Protein AF-A0A1G1J3W0-F1 (afdb_monomer_lite)

pLDDT: mean 80.59, std 19.06, range [24.42, 97.62]

Radius of gyration: 23.42 Å; chains: 1; bounding box: 54×42×75 Å

Structure (mmCIF, N/CA/C/O backbone):
data_AF-A0A1G1J3W0-F1
#
_entry.id   AF-A0A1G1J3W0-F1
#
loop_
_atom_site.group_PDB
_atom_site.id
_atom_site.type_symbol
_atom_site.label_atom_id
_atom_site.label_alt_id
_atom_site.label_comp_id
_atom_site.label_asym_id
_atom_site.label_entity_id
_atom_site.label_seq_id
_atom_site.pdbx_PDB_ins_code
_atom_site.Cartn_x
_atom_site.Cartn_y
_atom_site.Cartn_z
_atom_site.occupancy
_atom_site.B_iso_or_equiv
_atom_site.auth_seq_id
_atom_site.auth_comp_id
_atom_site.auth_asym_id
_atom_site.auth_atom_id
_atom_site.pdbx_PDB_model_num
ATOM 1 N N . MET A 1 1 ? 5.700 19.420 13.534 1.00 33.16 1 MET A N 1
ATOM 2 C CA . MET A 1 1 ? 5.134 19.587 12.175 1.00 33.16 1 MET A CA 1
ATOM 3 C C . MET A 1 1 ? 5.510 18.434 11.195 1.00 33.16 1 MET A C 1
ATOM 5 O O . MET A 1 1 ? 5.833 18.746 10.055 1.00 33.16 1 MET A O 1
ATOM 9 N N . PRO A 1 2 ? 5.436 17.118 11.543 1.00 30.03 2 PRO A N 1
ATOM 10 C CA . PRO A 1 2 ? 5.789 16.031 10.601 1.00 30.03 2 PRO A CA 1
ATOM 11 C C . PRO A 1 2 ? 4.596 15.386 9.850 1.00 30.03 2 PRO A C 1
ATOM 13 O O . PRO A 1 2 ? 4.793 14.736 8.827 1.00 30.03 2 PRO A O 1
ATOM 16 N N . TYR A 1 3 ? 3.349 15.594 10.294 1.00 30.52 3 TYR A N 1
ATOM 17 C CA . TYR A 1 3 ? 2.178 14.824 9.827 1.00 30.52 3 TYR A CA 1
ATOM 18 C C . TYR A 1 3 ? 1.797 14.992 8.351 1.00 30.52 3 TYR A C 1
ATOM 20 O O . TYR A 1 3 ? 1.269 14.063 7.746 1.00 30.52 3 TYR A O 1
ATOM 28 N N . LYS A 1 4 ? 2.107 16.139 7.730 1.00 29.47 4 LYS A N 1
ATOM 29 C CA . LYS A 1 4 ? 1.793 16.370 6.307 1.00 29.47 4 LYS A CA 1
ATOM 30 C C . LYS A 1 4 ? 2.553 15.434 5.357 1.00 29.47 4 LYS A C 1
ATOM 32 O O . LYS A 1 4 ? 2.075 15.197 4.253 1.00 29.47 4 LYS A O 1
ATOM 37 N N . LYS A 1 5 ? 3.700 14.879 5.770 1.00 33.75 5 LYS A N 1
ATOM 38 C CA . LYS A 1 5 ? 4.477 13.958 4.923 1.00 33.75 5 LYS A CA 1
ATOM 39 C C . LYS A 1 5 ? 3.965 12.515 4.966 1.00 33.75 5 LYS A C 1
ATOM 41 O O . LYS A 1 5 ? 4.126 11.812 3.981 1.00 33.75 5 LYS A O 1
ATOM 46 N N . ILE A 1 6 ? 3.303 12.099 6.049 1.00 34.97 6 ILE A N 1
ATOM 47 C CA . ILE A 1 6 ? 2.821 10.714 6.217 1.00 34.97 6 ILE A CA 1
ATOM 48 C C . ILE A 1 6 ? 1.536 10.458 5.403 1.00 34.97 6 ILE A C 1
ATOM 50 O O . ILE A 1 6 ? 1.302 9.341 4.964 1.00 34.97 6 ILE A O 1
ATOM 54 N N . ILE A 1 7 ? 0.733 11.495 5.135 1.00 33.97 7 ILE A N 1
ATOM 55 C CA . ILE A 1 7 ? -0.577 11.366 4.461 1.00 33.97 7 ILE A CA 1
ATOM 56 C C . ILE A 1 7 ? -0.479 11.489 2.921 1.00 33.97 7 ILE A C 1
ATOM 58 O O . ILE A 1 7 ? -1.439 11.198 2.216 1.00 33.97 7 ILE A O 1
ATOM 62 N N . THR A 1 8 ? 0.683 11.863 2.368 1.00 34.81 8 THR A N 1
ATOM 63 C CA . THR A 1 8 ? 0.872 12.071 0.910 1.00 34.81 8 THR A CA 1
ATOM 64 C C . THR A 1 8 ? 1.581 10.894 0.230 1.00 34.81 8 THR A C 1
ATOM 66 O O . THR A 1 8 ? 2.401 11.079 -0.665 1.00 34.81 8 THR A O 1
ATOM 69 N N . LEU A 1 9 ? 1.302 9.670 0.664 1.00 39.06 9 LEU A N 1
ATOM 70 C CA . LEU A 1 9 ? 1.789 8.467 -0.001 1.00 39.06 9 LEU A CA 1
ATOM 71 C C . LEU A 1 9 ? 0.594 7.634 -0.419 1.00 39.06 9 LEU A C 1
ATOM 73 O O . LEU A 1 9 ? -0.316 7.485 0.390 1.00 39.06 9 LEU A O 1
ATOM 77 N N . LEU A 1 10 ? 0.629 7.173 -1.674 1.00 47.22 10 LEU A N 1
ATOM 78 C CA . LEU A 1 10 ? 0.023 5.970 -2.265 1.00 47.22 10 LEU A CA 1
ATOM 79 C C . LEU A 1 10 ? -0.192 6.237 -3.761 1.00 47.22 10 LEU A C 1
ATOM 81 O O . LEU A 1 10 ? -1.246 6.691 -4.207 1.00 47.22 10 LEU A O 1
ATOM 85 N N . LEU A 1 11 ? 0.874 6.040 -4.531 1.00 43.81 11 LEU A N 1
ATOM 86 C CA . LEU A 1 11 ? 0.939 6.443 -5.936 1.00 43.81 11 LEU A CA 1
ATOM 87 C C . LEU A 1 11 ? 0.325 5.428 -6.882 1.00 43.81 11 LEU A C 1
ATOM 89 O O . LEU A 1 11 ? -0.309 5.843 -7.847 1.00 43.81 11 LEU A O 1
ATOM 93 N N . VAL A 1 12 ? 0.408 4.136 -6.557 1.00 43.75 12 VAL A N 1
ATOM 94 C CA . VAL A 1 12 ? -0.382 3.114 -7.263 1.00 43.75 12 VAL A CA 1
ATOM 95 C C . VAL A 1 12 ? -1.867 3.381 -7.061 1.00 43.75 12 VAL A C 1
ATOM 97 O O . VAL A 1 12 ? -2.664 3.218 -7.972 1.00 43.75 12 VAL A O 1
ATOM 100 N N . LEU A 1 13 ? -2.259 3.883 -5.893 1.00 41.78 13 LEU A N 1
ATOM 101 C CA . LEU A 1 13 ? -3.668 4.114 -5.610 1.00 41.78 13 LEU A CA 1
ATOM 102 C C . LEU A 1 13 ? -4.202 5.415 -6.200 1.00 41.78 13 LEU A C 1
ATOM 104 O O . LEU A 1 13 ? -5.379 5.454 -6.521 1.00 41.78 13 LEU A O 1
ATOM 108 N N . LEU A 1 14 ? -3.361 6.430 -6.415 1.00 40.53 14 LEU A N 1
ATOM 109 C CA . LEU A 1 14 ? -3.716 7.580 -7.254 1.00 40.53 14 LEU A CA 1
ATOM 110 C C . LEU A 1 14 ? -3.861 7.190 -8.734 1.00 40.53 14 LEU A C 1
ATOM 112 O O . LEU A 1 14 ? -4.736 7.724 -9.412 1.00 40.53 14 LEU A O 1
ATOM 116 N N . LEU A 1 15 ? -3.046 6.243 -9.215 1.00 40.53 15 LEU A N 1
ATOM 117 C CA . LEU A 1 15 ? -3.168 5.679 -10.563 1.00 40.53 15 LEU A CA 1
ATOM 118 C C . LEU A 1 15 ? -4.472 4.861 -10.706 1.00 40.53 15 LEU A C 1
ATOM 120 O O . LEU A 1 15 ? -5.218 5.067 -11.660 1.00 40.53 15 LEU A O 1
ATOM 124 N N . LEU A 1 16 ? -4.831 4.055 -9.698 1.00 38.03 16 LEU A N 1
ATOM 125 C CA . LEU A 1 16 ? -6.066 3.255 -9.680 1.00 38.03 16 LEU A CA 1
ATOM 126 C C . LEU A 1 16 ? -7.354 4.058 -9.387 1.00 38.03 16 LEU A C 1
ATOM 128 O O . LEU A 1 16 ? -8.436 3.595 -9.727 1.00 38.03 16 LEU A O 1
ATOM 132 N N . THR A 1 17 ? -7.290 5.253 -8.784 1.00 39.00 17 THR A N 1
ATOM 133 C CA . THR A 1 17 ? -8.490 6.082 -8.506 1.00 39.00 17 THR A CA 1
ATOM 134 C C . THR A 1 17 ? -8.941 6.974 -9.668 1.00 39.00 17 THR A C 1
ATOM 136 O O . THR A 1 17 ? -9.933 7.685 -9.528 1.00 39.00 17 THR A O 1
ATOM 139 N N . HIS A 1 18 ? -8.228 6.980 -10.800 1.00 36.50 18 HIS A N 1
ATOM 140 C CA . HIS A 1 18 ? -8.589 7.774 -11.988 1.00 36.50 18 HIS A CA 1
ATOM 141 C C . HIS A 1 18 ? -9.066 6.939 -13.186 1.00 36.50 18 HIS A C 1
ATOM 143 O O . HIS A 1 18 ? -9.256 7.472 -14.286 1.00 36.50 18 HIS A O 1
ATOM 149 N N . VAL A 1 19 ? -9.329 5.647 -12.980 1.00 35.81 19 VAL A N 1
ATOM 150 C CA . VAL A 1 19 ? -10.099 4.848 -13.936 1.00 35.81 19 VAL A CA 1
ATOM 151 C C . VAL A 1 19 ? -11.585 5.110 -13.672 1.00 35.81 19 VAL A C 1
ATOM 153 O O . VAL A 1 19 ? -12.221 4.408 -12.894 1.00 35.81 19 VAL A O 1
ATOM 156 N N . ASP A 1 20 ? -12.127 6.172 -14.278 1.00 31.28 20 ASP A N 1
ATOM 157 C CA . ASP A 1 20 ? -13.579 6.300 -14.470 1.00 31.28 20 ASP A CA 1
ATOM 158 C C . ASP A 1 20 ? -14.109 5.009 -15.110 1.00 31.28 20 ASP A C 1
ATOM 160 O O . ASP A 1 20 ? -13.537 4.520 -16.090 1.00 31.28 20 ASP A O 1
ATOM 164 N N . SER A 1 21 ? -15.204 4.489 -14.558 1.00 33.19 21 SER A N 1
ATOM 165 C CA . SER A 1 21 ? -15.888 3.225 -14.865 1.00 33.19 21 SER A CA 1
ATOM 166 C C . SER A 1 21 ? -16.557 3.168 -16.253 1.00 33.19 21 SER A C 1
ATOM 168 O O . SER A 1 21 ? -17.650 2.635 -16.408 1.00 33.19 21 SER A O 1
ATOM 170 N N . GLY A 1 22 ? -15.909 3.707 -17.288 1.00 29.94 22 GLY A N 1
ATOM 171 C CA . GLY A 1 22 ? -16.468 3.778 -18.642 1.00 29.94 22 GLY A CA 1
ATOM 172 C C . GLY A 1 22 ? -15.450 3.770 -19.782 1.00 29.94 22 GLY A C 1
ATOM 173 O O . GLY A 1 22 ? -15.770 4.240 -20.869 1.00 29.94 22 GLY A O 1
ATOM 174 N N . ALA A 1 23 ? -14.222 3.290 -19.567 1.00 31.00 23 ALA A N 1
ATOM 175 C CA . ALA A 1 23 ? -13.268 3.132 -20.664 1.00 31.00 23 ALA A CA 1
ATOM 176 C C . ALA A 1 23 ? -13.487 1.782 -21.365 1.00 31.00 23 ALA A C 1
ATOM 178 O O . ALA A 1 23 ? -13.081 0.738 -20.858 1.00 31.00 23 ALA A O 1
ATOM 179 N N . GLU A 1 24 ? -14.124 1.815 -22.536 1.00 26.73 24 GLU A N 1
ATOM 180 C CA . GLU A 1 24 ? -14.106 0.694 -23.474 1.00 26.73 24 GLU A CA 1
ATOM 181 C C . GLU A 1 24 ? -12.650 0.321 -23.792 1.00 26.73 24 GLU A C 1
ATOM 183 O O . GLU A 1 24 ? -11.824 1.173 -24.134 1.00 26.73 24 GLU A O 1
ATOM 188 N N . ILE A 1 25 ? -12.328 -0.967 -23.662 1.00 34.69 25 ILE A N 1
ATOM 189 C CA . ILE A 1 25 ? -11.078 -1.536 -24.168 1.00 34.69 25 ILE A CA 1
ATOM 190 C C . ILE A 1 25 ? -11.066 -1.264 -25.678 1.00 34.69 25 ILE A C 1
ATOM 192 O O . ILE A 1 25 ? -12.001 -1.708 -26.347 1.00 34.69 25 ILE A O 1
ATOM 196 N N . PRO A 1 26 ? -10.056 -0.578 -26.250 1.00 32.25 26 PRO A N 1
ATOM 197 C CA . PRO A 1 26 ? -10.019 -0.347 -27.685 1.00 32.25 26 PRO A CA 1
ATOM 198 C C . PRO A 1 26 ? -9.922 -1.697 -28.398 1.00 32.25 26 PRO A C 1
ATOM 200 O O . PRO A 1 26 ? -8.866 -2.337 -28.414 1.00 32.25 26 PRO A O 1
ATOM 203 N N . SER A 1 27 ? -11.037 -2.154 -28.967 1.00 30.12 27 SER A N 1
ATOM 204 C CA . SER A 1 27 ? -11.055 -3.293 -29.872 1.00 30.12 27 SER A CA 1
ATOM 205 C C . SER A 1 27 ? -10.286 -2.881 -31.118 1.00 30.12 27 SER A C 1
ATOM 207 O O . SER A 1 27 ? -10.719 -2.017 -31.881 1.00 30.12 27 SER A O 1
ATOM 209 N N . GLY A 1 28 ? -9.093 -3.443 -31.282 1.00 35.44 28 GLY A N 1
ATOM 210 C CA . GLY A 1 28 ? -8.243 -3.145 -32.419 1.00 35.44 28 GLY A CA 1
ATOM 211 C C . GLY A 1 28 ? -8.912 -3.555 -33.723 1.00 35.44 28 GLY A C 1
ATOM 212 O O . GLY A 1 28 ? -9.153 -4.736 -33.921 1.00 35.44 28 GLY A O 1
ATOM 213 N N . THR A 1 29 ? -9.166 -2.575 -34.586 1.00 33.16 29 THR A N 1
ATOM 214 C CA . THR A 1 29 ? -8.760 -2.524 -36.000 1.00 33.16 29 THR A CA 1
ATOM 215 C C . THR A 1 29 ? -9.286 -1.214 -36.579 1.00 33.16 29 THR A C 1
ATOM 217 O O . THR A 1 29 ? -10.338 -1.207 -37.199 1.00 33.16 29 THR A O 1
ATOM 220 N N . ASP A 1 30 ? -8.576 -0.106 -36.380 1.00 30.33 30 ASP A N 1
ATOM 221 C CA . ASP A 1 30 ? -8.711 1.029 -37.294 1.00 30.33 30 ASP A CA 1
ATOM 222 C C . ASP A 1 30 ? -7.397 1.805 -37.380 1.00 30.33 30 ASP A C 1
ATOM 224 O O . ASP A 1 30 ? -6.890 2.397 -36.426 1.00 30.33 30 ASP A O 1
ATOM 228 N N . SER A 1 31 ? -6.796 1.727 -38.561 1.00 33.22 31 SER A N 1
ATOM 229 C CA . SER A 1 31 ? -5.619 2.478 -38.964 1.00 33.22 31 SER A CA 1
ATOM 230 C C . SER A 1 31 ? -6.046 3.893 -39.352 1.00 33.22 31 SER A C 1
ATOM 232 O O . SER A 1 31 ? -6.363 4.146 -40.513 1.00 33.22 31 SER A O 1
ATOM 234 N N . GLY A 1 32 ? -6.061 4.826 -38.400 1.00 26.44 32 GLY A N 1
ATOM 235 C CA . GLY A 1 32 ? -6.332 6.227 -38.723 1.00 26.44 32 GLY A CA 1
ATOM 236 C C . GLY A 1 32 ? -6.442 7.144 -37.511 1.00 26.44 32 GLY A C 1
ATOM 237 O O . GLY A 1 32 ? -7.499 7.236 -36.906 1.00 26.44 32 GLY A O 1
ATOM 238 N N . GLY A 1 33 ? -5.363 7.878 -37.214 1.00 24.42 33 GLY A N 1
ATOM 239 C CA . GLY A 1 33 ? -5.376 9.028 -36.301 1.00 24.42 33 GLY A CA 1
ATOM 240 C C . GLY A 1 33 ? -5.143 8.680 -34.830 1.00 24.42 33 GLY A C 1
ATOM 241 O O . GLY A 1 33 ? -6.085 8.551 -34.059 1.00 24.42 33 GLY A O 1
ATOM 242 N N . TYR A 1 34 ? -3.873 8.584 -34.423 1.00 27.33 34 TYR A N 1
ATOM 243 C CA . TYR A 1 34 ? -3.491 8.461 -33.014 1.00 27.33 34 TYR A CA 1
ATOM 244 C C . TYR A 1 34 ? -3.903 9.721 -32.238 1.00 27.33 34 TYR A C 1
ATOM 246 O O . TYR A 1 34 ? -3.246 10.760 -32.305 1.00 27.33 34 TYR A O 1
ATOM 254 N N . SER A 1 35 ? -5.019 9.610 -31.519 1.00 32.25 35 SER A N 1
ATOM 255 C CA . SER A 1 35 ? -5.429 10.525 -30.456 1.00 32.25 35 SER A CA 1
ATOM 256 C C . SER A 1 35 ? -4.317 10.629 -29.410 1.00 32.25 35 SER A C 1
ATOM 258 O O . SER A 1 35 ? -3.714 9.626 -29.034 1.00 32.25 35 SER A O 1
ATOM 260 N N . ALA A 1 36 ? -4.038 11.852 -28.961 1.00 32.41 36 ALA A N 1
ATOM 261 C CA . ALA A 1 36 ? -2.978 12.168 -28.015 1.00 32.41 36 ALA A CA 1
ATOM 262 C C . ALA A 1 36 ? -3.092 11.339 -26.723 1.00 32.41 36 ALA A C 1
ATOM 264 O O . ALA A 1 36 ? -4.121 11.360 -26.052 1.00 32.41 36 ALA A O 1
ATOM 265 N N . PHE A 1 37 ? -2.006 10.650 -26.382 1.00 39.84 37 PHE A N 1
ATOM 266 C CA . PHE A 1 37 ? -1.876 9.856 -25.168 1.00 39.84 37 PHE A CA 1
ATOM 267 C C . PHE A 1 37 ? -1.940 10.748 -23.901 1.00 39.84 37 PHE A C 1
ATOM 269 O O . PHE A 1 37 ? -1.095 11.625 -23.687 1.00 39.84 37 PHE A O 1
ATOM 276 N N . SER A 1 38 ? -2.894 10.508 -23.004 1.00 51.94 38 SER A N 1
ATOM 277 C CA . SER A 1 38 ? -2.925 11.028 -21.632 1.00 51.94 38 SER A CA 1
ATOM 278 C C . SER A 1 38 ? -2.037 10.176 -20.703 1.00 51.94 38 SER A C 1
ATOM 280 O O . SER A 1 38 ? -2.459 9.200 -20.082 1.00 51.94 38 SER A O 1
ATOM 282 N N . ALA A 1 39 ? -0.764 10.570 -20.580 1.00 58.44 39 ALA A N 1
ATOM 283 C CA . ALA A 1 39 ? 0.320 9.722 -20.061 1.00 58.44 39 ALA A CA 1
ATOM 284 C C . ALA A 1 39 ? 0.063 8.997 -18.725 1.00 58.44 39 ALA A C 1
ATOM 286 O O . ALA A 1 39 ? 0.527 7.875 -18.543 1.00 58.44 39 ALA A O 1
ATOM 287 N N . GLY A 1 40 ? -0.648 9.621 -17.780 1.00 61.59 40 GLY A N 1
ATOM 288 C CA . GLY A 1 40 ? -0.905 9.033 -16.461 1.00 61.59 40 GLY A CA 1
ATOM 289 C C . GLY A 1 40 ? -1.993 7.953 -16.463 1.00 61.59 40 GLY A C 1
ATOM 290 O O . GLY A 1 40 ? -1.792 6.875 -15.905 1.00 61.59 40 GLY A O 1
ATOM 291 N N . LYS A 1 41 ? -3.140 8.225 -17.103 1.00 69.38 41 LYS A N 1
ATOM 292 C CA . LYS A 1 41 ? -4.298 7.312 -17.122 1.00 69.38 41 LYS A CA 1
ATOM 293 C C . LYS A 1 41 ? -4.017 6.084 -17.984 1.00 69.38 41 LYS A C 1
ATOM 295 O O . LYS A 1 41 ? -4.378 4.966 -17.620 1.00 69.38 41 LYS A O 1
ATOM 300 N N . GLU A 1 42 ? -3.317 6.281 -19.093 1.00 74.75 42 GLU A N 1
ATOM 301 C CA . GLU A 1 42 ? -2.959 5.199 -20.009 1.00 74.75 42 GLU A CA 1
ATOM 302 C C . GLU A 1 42 ? -1.840 4.321 -19.466 1.00 74.75 42 GLU A C 1
ATOM 304 O O . GLU A 1 42 ? -1.952 3.104 -19.565 1.00 74.75 42 GLU A O 1
AT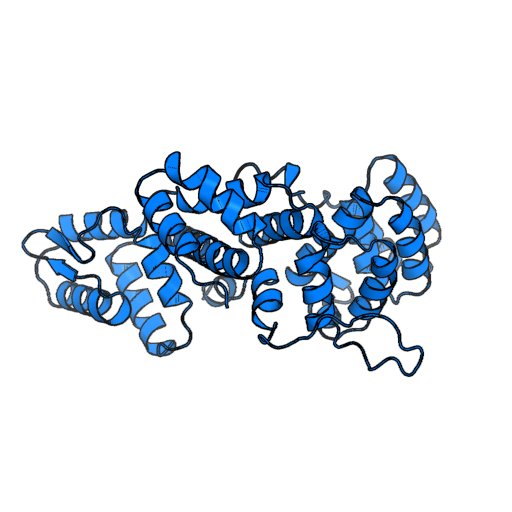OM 309 N N . PHE A 1 43 ? -0.812 4.892 -18.820 1.00 81.31 43 PHE A N 1
ATOM 310 C CA . PHE A 1 43 ? 0.189 4.083 -18.120 1.00 81.31 43 PHE A CA 1
ATOM 311 C C . PHE A 1 43 ? -0.458 3.226 -17.029 1.00 81.31 43 PHE A C 1
ATOM 313 O O . PHE A 1 43 ? -0.166 2.034 -16.937 1.00 81.31 43 PHE A O 1
ATOM 320 N N . SER A 1 44 ? -1.367 3.811 -16.236 1.00 79.50 44 SER A N 1
ATOM 321 C CA . SER A 1 44 ? -2.113 3.043 -15.238 1.00 79.50 44 SER A CA 1
ATOM 322 C C . SER A 1 44 ? -2.878 1.903 -15.896 1.00 79.50 44 SER A C 1
ATOM 324 O O . SER A 1 44 ? -2.699 0.758 -15.507 1.00 79.50 44 SER A O 1
ATOM 326 N N . SER A 1 45 ? -3.674 2.197 -16.925 1.00 83.50 45 SER A N 1
ATOM 327 C CA . SER A 1 45 ? -4.482 1.189 -17.619 1.00 83.50 45 SER A CA 1
ATOM 328 C C . SER A 1 45 ? -3.614 0.075 -18.215 1.00 83.50 45 SER A C 1
ATOM 330 O O . SER A 1 45 ? -3.960 -1.096 -18.105 1.00 83.50 45 SER A O 1
ATOM 332 N N . PHE A 1 46 ? -2.457 0.430 -18.782 1.00 87.81 46 PHE A N 1
ATOM 333 C CA . PHE A 1 46 ? -1.488 -0.511 -19.341 1.00 87.81 46 PHE A CA 1
ATOM 334 C C . PHE A 1 46 ? -0.925 -1.473 -18.287 1.00 87.81 46 PHE A C 1
ATOM 336 O O . PHE A 1 46 ? -0.886 -2.678 -18.523 1.00 87.81 46 PHE A O 1
ATOM 343 N N . ILE A 1 47 ? -0.503 -0.961 -17.125 1.00 87.56 47 ILE A N 1
ATOM 344 C CA . ILE A 1 47 ? 0.068 -1.793 -16.057 1.00 87.56 47 ILE A CA 1
ATOM 345 C C . ILE A 1 47 ? -1.011 -2.599 -15.331 1.00 87.56 47 ILE A C 1
ATOM 347 O O . ILE A 1 47 ? -0.784 -3.767 -15.028 1.00 87.56 47 ILE A O 1
ATOM 351 N N . THR A 1 48 ? -2.188 -2.017 -15.087 1.00 85.94 48 THR A N 1
ATOM 352 C CA . THR A 1 48 ? -3.275 -2.627 -14.305 1.00 85.94 48 THR A CA 1
ATOM 353 C C . THR A 1 48 ? -3.709 -3.996 -14.845 1.00 85.94 48 THR A C 1
ATOM 355 O O . THR A 1 48 ? -4.050 -4.885 -14.071 1.00 85.94 48 THR A O 1
ATOM 358 N N . VAL A 1 49 ? -3.663 -4.216 -16.160 1.00 88.31 49 VAL A N 1
ATOM 359 C CA . VAL A 1 49 ? -4.057 -5.499 -16.778 1.00 88.31 49 VAL A CA 1
ATOM 360 C C . VAL A 1 49 ? -2.887 -6.262 -17.396 1.00 88.31 49 VAL A C 1
ATOM 362 O O . VAL A 1 49 ? -3.102 -7.230 -18.128 1.00 88.31 49 VAL A O 1
ATOM 365 N N . PHE A 1 50 ? -1.644 -5.857 -17.114 1.00 92.50 50 PHE A N 1
ATOM 366 C CA . PHE A 1 50 ? -0.473 -6.409 -17.793 1.00 92.50 50 PHE A CA 1
ATOM 367 C C . PHE A 1 50 ? -0.343 -7.924 -17.586 1.00 92.50 50 PHE A C 1
ATOM 369 O O . PHE A 1 50 ? -0.071 -8.641 -18.543 1.00 92.50 50 PHE A O 1
ATOM 376 N N . TYR A 1 51 ? -0.614 -8.435 -16.382 1.00 95.00 51 TYR A N 1
ATOM 377 C CA . TYR A 1 51 ? -0.582 -9.875 -16.105 1.00 95.00 51 TYR A CA 1
ATOM 378 C C . TYR A 1 51 ? -1.624 -10.699 -16.882 1.00 95.00 51 TYR A C 1
ATOM 380 O O . TYR A 1 51 ? -1.437 -11.901 -17.055 1.00 95.00 51 TYR A O 1
ATOM 388 N N . ILE A 1 52 ? -2.725 -10.081 -17.326 1.00 93.75 52 ILE A N 1
ATOM 389 C CA . ILE A 1 52 ? -3.795 -10.758 -18.077 1.00 93.75 52 ILE A CA 1
ATOM 390 C C . ILE A 1 52 ? -3.389 -10.899 -19.543 1.00 93.75 52 ILE A C 1
ATOM 392 O O . ILE A 1 52 ? -3.544 -11.960 -20.142 1.00 93.75 52 ILE A O 1
ATOM 396 N N . SER A 1 53 ? -2.863 -9.822 -20.125 1.00 94.56 53 SER A N 1
ATOM 397 C CA . SER A 1 53 ? -2.439 -9.781 -21.523 1.00 94.56 53 SER A CA 1
ATOM 398 C C . SER A 1 53 ? -1.106 -9.038 -21.640 1.00 94.56 53 SER A C 1
ATOM 400 O O . SER A 1 53 ? -1.102 -7.858 -22.008 1.00 94.56 53 SER A O 1
ATOM 402 N N . PRO A 1 54 ? 0.030 -9.703 -21.360 1.00 95.62 54 PRO A N 1
ATOM 403 C CA . PRO A 1 54 ? 1.336 -9.062 -21.408 1.00 95.62 54 PRO A CA 1
ATOM 404 C C . PRO A 1 54 ? 1.654 -8.506 -22.797 1.00 95.62 54 PRO A C 1
ATOM 406 O O . PRO A 1 54 ? 1.569 -9.210 -23.805 1.00 95.62 54 PRO A O 1
ATOM 409 N N . ARG A 1 55 ? 2.057 -7.234 -22.851 1.00 95.69 55 ARG A N 1
ATOM 410 C CA . ARG A 1 55 ? 2.436 -6.526 -24.087 1.00 95.69 55 ARG A CA 1
ATOM 411 C C . ARG A 1 55 ? 3.824 -5.900 -23.955 1.00 95.69 55 ARG A C 1
ATOM 413 O O . ARG A 1 55 ? 3.945 -4.672 -23.941 1.00 95.69 55 ARG A O 1
ATOM 420 N N . PRO A 1 56 ? 4.889 -6.716 -23.821 1.00 96.00 56 PRO A N 1
ATOM 421 C CA . PRO A 1 56 ? 6.250 -6.200 -23.691 1.00 96.00 56 PRO A CA 1
ATOM 422 C C . PRO A 1 56 ? 6.651 -5.332 -24.893 1.00 96.00 56 PRO A C 1
ATOM 424 O O . PRO A 1 56 ? 7.339 -4.335 -24.720 1.00 96.00 56 PRO A O 1
ATOM 427 N N . ASP A 1 57 ? 6.137 -5.622 -26.092 1.00 96.12 57 ASP A N 1
ATOM 428 C CA . ASP A 1 57 ? 6.348 -4.828 -27.311 1.00 96.12 57 ASP A CA 1
ATOM 429 C C . ASP A 1 57 ? 5.926 -3.354 -27.177 1.00 96.12 57 ASP A C 1
ATOM 431 O O . ASP A 1 57 ? 6.459 -2.492 -27.874 1.00 96.12 57 ASP A O 1
ATOM 435 N N . LYS A 1 58 ? 4.989 -3.052 -26.270 1.00 95.56 58 LYS A N 1
ATOM 436 C CA . LYS A 1 58 ? 4.475 -1.699 -26.025 1.00 95.56 58 LYS A CA 1
ATOM 437 C C . LYS A 1 58 ? 5.196 -0.944 -24.916 1.00 95.56 58 LYS A C 1
ATOM 439 O O . LYS A 1 58 ? 5.063 0.275 -24.832 1.00 95.56 58 LYS A O 1
ATOM 444 N N . VAL A 1 59 ? 5.995 -1.623 -24.096 1.00 95.81 59 VAL A N 1
ATOM 445 C CA . VAL A 1 59 ? 6.693 -0.998 -22.962 1.00 95.81 59 VAL A CA 1
ATOM 446 C C . VAL A 1 59 ? 7.604 0.165 -23.391 1.00 95.81 59 VAL A C 1
ATOM 448 O O . VAL A 1 59 ? 7.555 1.200 -22.725 1.00 95.81 59 VAL A O 1
ATOM 451 N N . PRO A 1 60 ? 8.391 0.083 -24.487 1.00 95.56 60 PRO A N 1
ATOM 452 C CA . PRO A 1 60 ? 9.244 1.198 -24.903 1.00 95.56 60 PRO A CA 1
ATOM 453 C C . PRO A 1 60 ? 8.456 2.450 -25.303 1.00 95.56 60 PRO A C 1
ATOM 455 O O . PRO A 1 60 ? 8.848 3.559 -24.949 1.00 95.56 60 PRO A O 1
ATOM 458 N N . GLU A 1 61 ? 7.333 2.271 -26.005 1.00 94.56 61 GLU A N 1
ATOM 459 C CA . GLU A 1 61 ? 6.424 3.353 -26.411 1.00 94.56 61 GLU A CA 1
ATOM 460 C C . GLU A 1 61 ? 5.832 4.045 -25.174 1.00 94.56 61 GLU A C 1
ATOM 462 O O . GLU A 1 61 ? 5.905 5.266 -25.032 1.00 94.56 61 GLU A O 1
ATOM 467 N N . VAL A 1 62 ? 5.340 3.247 -24.221 1.00 92.81 62 VAL A N 1
ATOM 468 C CA . VAL A 1 62 ? 4.789 3.730 -22.949 1.00 92.81 62 VAL A CA 1
ATOM 469 C C . VAL A 1 62 ? 5.842 4.480 -22.127 1.00 92.81 62 VAL A C 1
ATOM 471 O O . VAL A 1 62 ? 5.566 5.559 -21.601 1.00 92.81 62 VAL A O 1
ATOM 474 N N . LEU A 1 63 ? 7.061 3.944 -22.032 1.00 94.06 63 LEU A N 1
ATOM 475 C CA . LEU A 1 63 ? 8.169 4.577 -21.316 1.00 94.06 63 LEU A CA 1
ATOM 476 C C . LEU A 1 63 ? 8.577 5.904 -21.962 1.00 94.06 63 LEU A C 1
ATOM 478 O O . LEU A 1 63 ? 8.779 6.895 -21.259 1.00 94.06 63 LEU A O 1
ATOM 482 N N . GLN A 1 64 ? 8.674 5.941 -23.292 1.00 93.69 64 GLN A N 1
ATOM 483 C CA . GLN A 1 64 ? 8.981 7.160 -24.035 1.00 93.69 64 GLN A CA 1
ATOM 484 C C . GLN A 1 64 ? 7.947 8.249 -23.756 1.00 93.69 64 GLN A C 1
ATOM 486 O O . GLN A 1 64 ? 8.316 9.373 -23.416 1.00 93.69 64 GLN A O 1
ATOM 491 N N . HIS A 1 65 ? 6.663 7.904 -23.851 1.00 90.88 65 HIS A N 1
ATOM 492 C CA . HIS A 1 65 ? 5.582 8.847 -23.600 1.00 90.88 65 HIS A CA 1
ATOM 493 C C . HIS A 1 65 ? 5.593 9.354 -22.156 1.00 90.88 65 HIS A C 1
ATOM 495 O O . HIS A 1 65 ? 5.568 10.565 -21.916 1.00 90.88 65 HIS A O 1
ATOM 501 N N . LEU A 1 66 ? 5.743 8.442 -21.189 1.00 89.62 66 LEU A N 1
ATOM 502 C CA . LEU A 1 66 ? 5.853 8.781 -19.774 1.00 89.62 66 LEU A CA 1
ATOM 503 C C . LEU A 1 66 ? 6.969 9.801 -19.532 1.00 89.62 66 LEU A C 1
ATOM 505 O O . LEU A 1 66 ? 6.704 10.810 -18.884 1.00 89.62 66 LEU A O 1
ATOM 509 N N . MET A 1 67 ? 8.170 9.599 -20.085 1.00 91.75 67 MET A N 1
ATOM 510 C CA . MET A 1 67 ? 9.314 10.505 -19.892 1.00 91.75 67 MET A CA 1
ATOM 511 C C . MET A 1 67 ? 9.074 11.938 -20.394 1.00 91.75 67 MET A C 1
ATOM 513 O O . MET A 1 67 ? 9.743 12.865 -19.942 1.00 91.75 67 MET A O 1
ATOM 517 N N . THR A 1 68 ? 8.110 12.147 -21.292 1.00 89.25 68 THR A N 1
ATOM 518 C CA . THR A 1 68 ? 7.738 13.489 -21.779 1.00 89.25 68 THR A CA 1
ATOM 519 C C . THR A 1 68 ? 6.607 14.143 -20.978 1.00 89.25 68 THR A C 1
ATOM 521 O O . THR A 1 68 ? 6.361 15.345 -21.108 1.00 89.25 68 THR A O 1
ATOM 524 N N . SER A 1 69 ? 5.936 13.375 -20.118 1.00 87.38 69 SER A N 1
ATOM 525 C CA . SER A 1 69 ? 4.752 13.811 -19.378 1.00 87.38 69 SER A CA 1
ATOM 526 C C . SER A 1 69 ? 5.068 14.706 -18.179 1.00 87.38 69 SER A C 1
ATOM 528 O O . SER A 1 69 ? 6.122 14.600 -17.550 1.00 87.38 69 SER A O 1
ATOM 530 N N . ASP A 1 70 ? 4.100 15.530 -17.775 1.00 86.62 70 ASP A N 1
ATOM 531 C CA . ASP A 1 70 ? 4.220 16.336 -16.554 1.00 86.62 70 ASP A CA 1
ATOM 532 C C . ASP A 1 70 ? 4.279 15.469 -15.289 1.00 86.62 70 ASP A C 1
ATOM 534 O O . ASP A 1 70 ? 5.005 15.784 -14.349 1.00 86.62 70 ASP A O 1
ATOM 538 N N . THR A 1 71 ? 3.623 14.303 -15.299 1.00 81.31 71 THR A N 1
ATOM 539 C CA . THR A 1 71 ? 3.722 13.326 -14.202 1.00 81.31 71 THR A CA 1
ATOM 540 C C . THR A 1 71 ? 5.163 12.869 -13.986 1.00 81.31 71 THR A C 1
ATOM 542 O O . THR A 1 71 ? 5.611 12.748 -12.845 1.00 81.31 71 THR A O 1
ATOM 545 N N . PHE A 1 72 ? 5.912 12.645 -15.066 1.00 86.38 72 PHE A N 1
ATOM 546 C CA . PHE A 1 72 ? 7.326 12.304 -14.977 1.00 86.38 72 PHE A CA 1
ATOM 547 C C . PHE A 1 72 ? 8.184 13.491 -14.544 1.00 86.38 72 PHE A C 1
ATOM 549 O O . PHE A 1 72 ? 9.115 13.317 -13.755 1.00 86.38 72 PHE A O 1
ATOM 556 N N . LYS A 1 73 ? 7.849 14.706 -14.988 1.00 88.12 73 LYS A N 1
ATOM 557 C CA . LYS A 1 73 ? 8.550 15.917 -14.546 1.00 88.12 73 LYS A CA 1
ATOM 558 C C . LYS A 1 73 ? 8.419 16.149 -13.041 1.00 88.12 73 LYS A C 1
ATOM 560 O O . LYS A 1 73 ? 9.395 16.558 -12.421 1.00 88.12 73 LYS A O 1
ATOM 565 N N . ASP A 1 74 ? 7.268 15.821 -12.465 1.00 83.56 74 ASP A N 1
ATOM 566 C CA . ASP A 1 74 ? 7.048 15.836 -11.015 1.00 83.56 74 ASP A CA 1
ATOM 567 C C . ASP A 1 74 ? 7.736 14.666 -10.303 1.00 83.56 74 ASP A C 1
ATOM 569 O O . ASP A 1 74 ? 8.039 14.737 -9.110 1.00 83.56 74 ASP A O 1
ATOM 573 N N . ALA A 1 75 ? 7.948 13.554 -11.011 1.00 83.75 75 ALA A N 1
ATOM 574 C CA . ALA A 1 75 ? 8.577 12.366 -10.460 1.00 83.75 75 ALA A CA 1
ATOM 575 C C . ALA A 1 75 ? 10.105 12.518 -10.358 1.00 83.75 75 ALA A C 1
ATOM 577 O O . ALA A 1 75 ? 10.693 12.041 -9.383 1.00 83.75 75 ALA A O 1
ATOM 578 N N . VAL A 1 76 ? 10.729 13.192 -11.327 1.00 86.56 76 VAL A N 1
ATOM 579 C CA . VAL A 1 76 ? 12.175 13.437 -11.411 1.00 86.56 76 VAL A CA 1
ATOM 580 C C . VAL A 1 76 ? 12.425 14.942 -11.383 1.00 86.56 76 VAL A C 1
ATOM 582 O O . VAL A 1 76 ? 12.345 15.624 -12.408 1.00 86.56 76 VAL A O 1
ATOM 585 N N . VAL A 1 77 ? 12.713 15.457 -10.189 1.00 87.19 77 VAL A N 1
ATOM 586 C CA . VAL A 1 77 ? 12.811 16.897 -9.928 1.00 87.19 77 VAL A CA 1
ATOM 587 C C . VAL A 1 77 ? 14.257 17.363 -9.962 1.00 87.19 77 VAL A C 1
ATOM 589 O O . VAL A 1 77 ? 15.152 16.661 -9.500 1.00 87.19 77 VAL A O 1
ATOM 592 N N . GLU A 1 78 ? 14.487 18.559 -10.487 1.00 87.12 78 GLU A N 1
ATOM 593 C CA . GLU A 1 78 ? 15.795 19.204 -10.423 1.00 87.12 78 GLU A CA 1
ATOM 594 C C . GLU A 1 78 ? 15.952 19.916 -9.077 1.00 87.12 78 GLU A C 1
ATOM 596 O O . GLU A 1 78 ? 15.082 20.687 -8.662 1.00 87.12 78 GLU A O 1
ATOM 601 N N . LYS A 1 79 ? 17.049 19.642 -8.376 1.00 84.44 79 LYS A N 1
ATOM 602 C CA . LYS A 1 79 ? 17.395 20.274 -7.109 1.00 84.44 79 LYS A CA 1
ATOM 603 C C . LYS A 1 79 ? 18.898 20.507 -7.059 1.00 84.44 79 LYS A C 1
ATOM 605 O O . LYS A 1 79 ? 19.666 19.563 -7.196 1.00 84.44 79 LYS A O 1
ATOM 610 N N . ASP A 1 80 ? 19.300 21.757 -6.845 1.00 84.38 80 ASP A N 1
ATOM 611 C CA . ASP A 1 80 ? 20.711 22.153 -6.742 1.00 84.38 80 ASP A CA 1
ATOM 612 C C . ASP A 1 80 ? 21.551 21.718 -7.969 1.00 84.38 80 ASP A C 1
ATOM 614 O O . ASP A 1 80 ? 22.718 21.357 -7.842 1.00 84.38 80 ASP A O 1
ATOM 618 N N . GLY A 1 81 ? 20.939 21.729 -9.164 1.00 76.44 81 GLY A N 1
ATOM 619 C CA . GLY A 1 81 ? 21.558 21.290 -10.423 1.00 76.44 81 GLY A CA 1
ATOM 620 C C . GLY A 1 81 ? 21.616 19.769 -10.619 1.00 76.44 81 GLY A C 1
ATOM 621 O O . GLY A 1 81 ? 22.223 19.299 -11.577 1.00 76.44 81 GLY A O 1
ATOM 622 N N . GLU A 1 82 ? 20.996 18.981 -9.735 1.00 76.62 82 GLU A N 1
ATOM 623 C CA . GLU A 1 82 ? 20.947 17.520 -9.824 1.00 76.62 82 GLU A CA 1
ATOM 624 C C . GLU A 1 82 ? 19.507 17.013 -9.975 1.00 76.62 82 GLU A C 1
ATOM 626 O O . GLU A 1 82 ? 18.580 17.502 -9.329 1.00 76.62 82 GLU A O 1
ATOM 631 N N . PHE A 1 83 ? 19.303 15.985 -10.804 1.00 81.81 83 PHE A N 1
ATOM 632 C CA . PHE A 1 83 ? 18.011 15.305 -10.894 1.00 81.81 83 PHE A CA 1
ATOM 633 C C . PHE A 1 83 ? 17.852 14.291 -9.758 1.00 81.81 83 PHE A C 1
ATOM 635 O O . PHE A 1 83 ? 18.606 13.324 -9.641 1.00 81.81 83 PHE A O 1
ATOM 642 N N . VAL A 1 84 ? 16.829 14.499 -8.932 1.00 81.00 84 VAL A N 1
ATOM 643 C CA . VAL A 1 84 ? 16.497 13.667 -7.777 1.00 81.00 84 VAL A CA 1
ATOM 644 C C . VAL A 1 84 ? 15.188 12.929 -8.034 1.00 81.00 84 VAL A C 1
ATOM 646 O O . VAL A 1 84 ? 14.171 13.515 -8.408 1.00 81.00 84 VAL A O 1
ATOM 649 N N . LEU A 1 85 ? 15.202 11.619 -7.788 1.00 81.69 85 LEU A N 1
ATOM 650 C CA . LEU A 1 85 ? 14.007 10.786 -7.859 1.00 81.69 85 LEU A CA 1
ATOM 651 C C . LEU A 1 85 ? 13.137 11.018 -6.623 1.00 81.69 85 LEU A C 1
ATOM 653 O O . LEU A 1 85 ? 13.563 10.797 -5.487 1.00 81.69 85 LEU A O 1
ATOM 657 N N . THR A 1 86 ? 11.895 11.430 -6.843 1.00 84.94 86 THR A N 1
ATOM 658 C CA . THR A 1 86 ? 10.861 11.387 -5.805 1.00 84.94 86 THR A CA 1
ATOM 659 C C . THR A 1 86 ? 10.405 9.943 -5.575 1.00 84.94 86 THR A C 1
ATOM 661 O O . THR A 1 86 ? 10.702 9.044 -6.361 1.00 84.94 86 THR A O 1
ATOM 664 N N . GLN A 1 87 ? 9.596 9.708 -4.540 1.00 74.06 87 GLN A N 1
ATOM 665 C CA . GLN A 1 87 ? 8.977 8.395 -4.320 1.00 74.06 87 GLN A CA 1
ATOM 666 C C . GLN A 1 87 ? 8.145 7.912 -5.520 1.00 74.06 87 GLN A C 1
ATOM 668 O O . GLN A 1 87 ? 8.127 6.713 -5.786 1.00 74.06 87 GLN A O 1
ATOM 673 N N . LYS A 1 88 ? 7.529 8.829 -6.289 1.00 78.69 88 LYS A N 1
ATOM 674 C CA . LYS A 1 88 ? 6.825 8.492 -7.541 1.00 78.69 88 LYS A CA 1
ATOM 675 C C . LYS A 1 88 ? 7.767 7.817 -8.529 1.00 78.69 88 LYS A C 1
ATOM 677 O O . LYS A 1 88 ? 7.446 6.774 -9.088 1.00 78.69 88 LYS A O 1
ATOM 682 N N . ALA A 1 89 ? 8.945 8.407 -8.712 1.00 84.31 89 ALA A N 1
ATOM 683 C CA . ALA A 1 89 ? 9.935 7.874 -9.626 1.00 84.31 89 ALA A CA 1
ATOM 684 C C . ALA A 1 89 ? 10.518 6.552 -9.131 1.00 84.31 89 ALA A C 1
ATOM 686 O O . ALA A 1 89 ? 10.779 5.694 -9.958 1.00 84.31 89 ALA A O 1
ATOM 687 N N . VAL A 1 90 ? 10.671 6.345 -7.819 1.00 84.12 90 VAL A N 1
ATOM 688 C CA . VAL A 1 90 ? 11.176 5.068 -7.282 1.00 84.12 90 VAL A CA 1
ATOM 689 C C . VAL A 1 90 ? 10.271 3.896 -7.670 1.00 84.12 90 VAL A C 1
ATOM 691 O O . VAL A 1 90 ? 10.769 2.871 -8.126 1.00 84.12 90 VAL A O 1
ATOM 694 N N . LEU A 1 91 ? 8.951 4.055 -7.561 1.00 85.06 91 LEU A N 1
ATOM 695 C CA . LEU A 1 91 ? 7.996 3.033 -7.995 1.00 85.06 91 LEU A CA 1
ATOM 696 C C . LEU A 1 91 ? 8.014 2.823 -9.518 1.00 85.06 91 LEU A C 1
ATOM 698 O O . LEU A 1 91 ? 7.962 1.692 -9.987 1.00 85.06 91 LEU A O 1
ATOM 702 N N . LEU A 1 92 ? 8.106 3.896 -10.306 1.00 89.38 92 LEU A N 1
ATOM 703 C CA . LEU A 1 92 ? 8.217 3.771 -11.763 1.00 89.38 92 LEU A CA 1
ATOM 704 C C . LEU A 1 92 ? 9.509 3.043 -12.157 1.00 89.38 92 LEU A C 1
ATOM 706 O O . LEU A 1 92 ? 9.470 2.130 -12.976 1.00 89.38 92 LEU A O 1
ATOM 710 N N . VAL A 1 93 ? 10.639 3.397 -11.534 1.00 89.94 93 VAL A N 1
ATOM 711 C CA . VAL A 1 93 ? 11.917 2.696 -11.706 1.00 89.94 93 VAL A CA 1
ATOM 712 C C . VAL A 1 93 ? 11.741 1.216 -11.393 1.00 89.94 93 VAL A C 1
ATOM 714 O O . VAL A 1 93 ? 12.171 0.384 -12.186 1.00 89.94 93 VAL A O 1
ATOM 717 N N . TYR A 1 94 ? 11.074 0.896 -10.281 1.00 88.50 94 TYR A N 1
ATOM 718 C CA . TYR A 1 94 ? 10.776 -0.476 -9.894 1.00 88.50 94 TYR A CA 1
ATOM 719 C C . TYR A 1 94 ? 10.011 -1.236 -10.987 1.00 88.50 94 TYR A C 1
ATOM 721 O O . TYR A 1 94 ? 10.460 -2.291 -11.425 1.00 88.50 94 TYR A O 1
ATOM 729 N N . VAL A 1 95 ? 8.905 -0.671 -11.483 1.00 90.81 95 VAL A N 1
ATOM 730 C CA . VAL A 1 95 ? 8.071 -1.283 -12.532 1.00 90.81 95 VAL A CA 1
ATOM 731 C C . VAL A 1 95 ? 8.869 -1.546 -13.811 1.00 90.81 95 VAL A C 1
ATOM 733 O O . VAL A 1 95 ? 8.851 -2.663 -14.325 1.00 90.81 95 VAL A O 1
ATOM 736 N N . PHE A 1 96 ? 9.598 -0.551 -14.329 1.00 93.06 96 PHE A N 1
ATOM 737 C CA . PHE A 1 96 ? 10.348 -0.719 -15.580 1.00 93.06 96 PHE A CA 1
ATOM 738 C C . PHE A 1 96 ? 11.569 -1.626 -15.426 1.00 93.06 96 PHE A C 1
ATOM 740 O O . PHE A 1 96 ? 11.904 -2.344 -16.373 1.00 93.06 96 PHE A O 1
ATOM 747 N N . ALA A 1 97 ? 12.205 -1.633 -14.252 1.00 90.81 97 ALA A N 1
ATOM 748 C CA . ALA A 1 97 ? 13.270 -2.576 -13.931 1.00 90.81 97 ALA A CA 1
ATOM 749 C C . ALA A 1 97 ? 12.722 -4.005 -13.907 1.00 90.81 97 ALA A C 1
ATOM 751 O O . ALA A 1 97 ? 13.267 -4.877 -14.580 1.00 90.81 97 ALA A O 1
ATOM 752 N N . ARG A 1 98 ? 11.591 -4.226 -13.230 1.00 91.06 98 ARG A N 1
ATOM 753 C CA . ARG A 1 98 ? 10.950 -5.538 -13.165 1.00 91.06 98 ARG A CA 1
ATOM 754 C C . ARG A 1 98 ? 10.490 -6.036 -14.532 1.00 91.06 98 ARG A C 1
ATOM 756 O O . ARG A 1 98 ? 10.706 -7.196 -14.864 1.00 91.06 98 ARG A O 1
ATOM 763 N N . LEU A 1 99 ? 9.917 -5.161 -15.358 1.00 92.81 99 LEU A N 1
ATOM 764 C CA . LEU A 1 99 ? 9.583 -5.485 -16.746 1.00 92.81 99 LEU A CA 1
ATOM 765 C C . LEU A 1 99 ? 10.820 -5.926 -17.538 1.00 92.81 99 LEU A C 1
ATOM 767 O O . LEU A 1 99 ? 10.740 -6.906 -18.268 1.00 92.81 99 LEU A O 1
ATOM 771 N N . ALA A 1 100 ? 11.965 -5.260 -17.375 1.00 91.19 100 ALA A N 1
ATOM 772 C CA . ALA A 1 100 ? 13.202 -5.668 -18.041 1.00 91.19 100 ALA A CA 1
ATOM 773 C C . ALA A 1 100 ? 13.764 -7.000 -17.514 1.00 91.19 100 ALA A C 1
ATOM 775 O O . ALA A 1 100 ? 14.355 -7.747 -18.285 1.00 91.19 100 ALA A O 1
ATOM 776 N N . GLU A 1 101 ? 13.561 -7.330 -16.236 1.00 88.38 101 GLU A N 1
ATOM 777 C CA . GLU A 1 101 ? 13.907 -8.656 -15.701 1.00 88.38 101 GLU A CA 1
ATOM 778 C C . GLU A 1 101 ? 13.014 -9.761 -16.283 1.00 88.38 101 GLU A C 1
ATOM 780 O O . GLU A 1 101 ? 13.505 -10.837 -16.617 1.00 88.38 101 GLU A O 1
ATOM 785 N N . LEU A 1 102 ? 11.709 -9.499 -16.417 1.00 89.75 102 LEU A N 1
ATOM 786 C CA . LEU A 1 102 ? 10.744 -10.435 -17.007 1.00 89.75 102 LEU A CA 1
ATOM 787 C C . LEU A 1 102 ? 10.925 -10.575 -18.528 1.00 89.75 102 LEU A C 1
ATOM 789 O O . LEU A 1 102 ? 10.702 -11.650 -19.083 1.00 89.75 102 LEU A O 1
ATOM 793 N N . TYR A 1 103 ? 11.347 -9.498 -19.195 1.00 92.19 103 TYR A N 1
ATOM 794 C CA . TYR A 1 103 ? 11.504 -9.403 -20.646 1.00 92.19 103 TYR A CA 1
ATOM 795 C C . TYR A 1 103 ? 12.864 -8.775 -21.003 1.00 92.19 103 TYR A C 1
ATOM 797 O O . TYR A 1 103 ? 12.921 -7.598 -21.378 1.00 92.19 103 TYR A O 1
ATOM 805 N N . PRO A 1 104 ? 13.974 -9.539 -20.935 1.00 88.50 104 PRO A N 1
ATOM 806 C CA . PRO A 1 104 ? 15.335 -9.016 -21.115 1.00 88.50 104 PRO A CA 1
ATOM 807 C C . PRO A 1 104 ? 15.585 -8.284 -22.439 1.00 88.50 104 PRO A C 1
ATOM 809 O O . PRO A 1 104 ? 16.464 -7.425 -22.523 1.00 88.50 104 PRO A O 1
ATOM 812 N N . GLN A 1 105 ? 14.799 -8.572 -23.479 1.00 87.94 105 GLN A N 1
ATOM 813 C CA . GLN A 1 105 ? 14.851 -7.858 -24.754 1.00 87.94 105 GLN A CA 1
ATOM 814 C C . GLN A 1 105 ? 14.592 -6.348 -24.614 1.00 87.94 105 GLN A C 1
ATOM 816 O O . GLN A 1 105 ? 15.145 -5.573 -25.395 1.00 87.94 105 GLN A O 1
ATOM 821 N N . LEU A 1 106 ? 13.830 -5.928 -23.596 1.00 92.12 106 LEU A N 1
ATOM 822 C CA . LEU A 1 106 ? 13.515 -4.522 -23.329 1.00 92.12 106 LEU A CA 1
ATOM 823 C C . LEU A 1 106 ? 14.747 -3.688 -23.001 1.00 92.12 106 LEU A C 1
ATOM 825 O O . LEU A 1 106 ? 14.738 -2.482 -23.234 1.00 92.12 106 LEU A O 1
ATOM 829 N N . LEU A 1 107 ? 15.824 -4.307 -22.506 1.00 87.12 107 LEU A N 1
ATOM 830 C CA . LEU A 1 107 ? 17.060 -3.589 -22.207 1.00 87.12 107 LEU A CA 1
ATOM 831 C C . LEU A 1 107 ? 17.581 -2.869 -23.451 1.00 87.12 107 LEU A C 1
ATOM 833 O O . LEU A 1 107 ? 17.859 -1.677 -23.383 1.00 87.12 107 LEU A O 1
ATOM 837 N N . ARG A 1 108 ? 17.577 -3.528 -24.618 1.00 86.81 108 ARG A N 1
ATOM 838 C CA . ARG A 1 108 ? 18.002 -2.905 -25.885 1.00 86.81 108 ARG A CA 1
ATOM 839 C C . ARG A 1 108 ? 17.121 -1.723 -26.278 1.00 86.81 108 ARG A C 1
ATOM 841 O O . ARG A 1 108 ? 17.598 -0.760 -26.874 1.00 86.81 108 ARG A O 1
ATOM 848 N N . ASP A 1 109 ? 15.838 -1.774 -25.951 1.00 92.62 109 ASP A N 1
ATOM 849 C CA . ASP A 1 109 ? 14.913 -0.680 -26.233 1.00 92.62 109 ASP A CA 1
ATOM 850 C C . ASP A 1 109 ? 15.147 0.497 -25.289 1.00 92.62 109 ASP A C 1
ATOM 852 O O . ASP A 1 109 ? 15.202 1.645 -25.731 1.00 92.62 109 ASP A O 1
ATOM 856 N N . TYR A 1 110 ? 15.387 0.216 -24.010 1.00 91.69 110 TYR A N 1
ATOM 857 C CA . TYR A 1 110 ? 15.757 1.226 -23.024 1.00 91.69 110 TYR A CA 1
ATOM 858 C C . TYR A 1 110 ? 17.090 1.888 -23.382 1.00 91.69 110 TYR A C 1
ATOM 860 O O . TYR A 1 110 ? 17.235 3.095 -23.211 1.00 91.69 110 TYR A O 1
ATOM 868 N N . GLU A 1 111 ? 18.048 1.142 -23.939 1.00 86.50 111 GLU A N 1
ATOM 869 C CA . GLU A 1 111 ? 19.307 1.696 -24.448 1.00 86.50 111 GLU A CA 1
ATOM 870 C C . GLU A 1 111 ? 19.076 2.678 -25.599 1.00 86.50 111 GLU A C 1
ATOM 872 O O . GLU A 1 111 ? 19.678 3.754 -25.644 1.00 86.50 111 GLU A O 1
ATOM 877 N N . ARG A 1 112 ? 18.189 2.330 -26.541 1.00 90.31 112 ARG A N 1
ATOM 878 C CA . ARG A 1 112 ? 17.815 3.231 -27.640 1.00 90.31 112 ARG A CA 1
ATOM 879 C C . ARG A 1 112 ? 17.179 4.508 -27.098 1.00 90.31 112 ARG A C 1
ATOM 881 O O . ARG A 1 112 ? 17.603 5.595 -27.489 1.00 90.31 112 ARG A O 1
ATOM 888 N N . LEU A 1 113 ? 16.246 4.378 -26.153 1.00 92.31 113 LEU A N 1
ATOM 889 C CA . LEU A 1 113 ? 15.604 5.516 -25.493 1.00 92.31 113 LEU A CA 1
ATOM 890 C C . LEU A 1 113 ? 16.610 6.389 -24.740 1.00 92.31 113 LEU A C 1
ATOM 892 O O . LEU A 1 113 ? 16.561 7.611 -24.867 1.00 92.31 113 LEU A O 1
ATOM 896 N N . PHE A 1 114 ? 17.561 5.782 -24.028 1.00 88.44 114 PHE A N 1
ATOM 897 C CA . PHE A 1 114 ? 18.616 6.486 -23.298 1.00 88.44 114 PHE A CA 1
ATOM 898 C C . PHE A 1 114 ? 19.431 7.408 -24.213 1.00 88.44 114 PHE A C 1
ATOM 900 O O . PHE A 1 114 ? 19.702 8.560 -23.868 1.00 88.44 114 PHE A O 1
ATOM 907 N N . ASN A 1 115 ? 19.774 6.937 -25.415 1.00 84.94 115 ASN A N 1
ATOM 908 C CA . ASN A 1 115 ? 20.550 7.727 -26.370 1.00 84.94 115 ASN A CA 1
ATOM 909 C C . ASN A 1 115 ? 19.792 8.973 -26.859 1.00 84.94 115 ASN A C 1
ATOM 911 O O . ASN A 1 115 ? 20.414 10.020 -27.054 1.00 84.94 115 ASN A O 1
ATOM 915 N N . SER A 1 116 ? 18.469 8.882 -27.016 1.00 88.38 116 SER A N 1
ATOM 916 C CA . SER A 1 116 ? 17.610 9.991 -27.459 1.00 88.38 116 SER A CA 1
ATOM 917 C C . SER A 1 116 ? 17.047 10.866 -26.334 1.00 88.38 116 SER A C 1
ATOM 919 O O . SER A 1 116 ? 16.553 11.954 -26.617 1.00 88.38 116 SER A O 1
ATOM 921 N N . ALA A 1 117 ? 17.082 10.402 -25.084 1.00 89.94 117 ALA A N 1
ATOM 922 C CA . ALA A 1 117 ? 16.510 11.110 -23.944 1.00 89.94 117 ALA A CA 1
ATOM 923 C C . ALA A 1 117 ? 17.349 12.331 -23.531 1.00 89.94 117 ALA A C 1
ATOM 925 O O . ALA A 1 117 ? 18.565 12.377 -23.741 1.00 89.94 117 ALA A O 1
ATOM 926 N N . ASP A 1 118 ? 16.689 13.302 -22.898 1.00 88.00 118 ASP A N 1
ATOM 927 C CA . ASP A 1 118 ? 17.346 14.410 -22.208 1.00 88.00 118 ASP A CA 1
ATOM 928 C C . ASP A 1 118 ? 18.024 13.938 -20.905 1.00 88.00 118 ASP A C 1
ATOM 930 O O . ASP A 1 118 ? 17.935 12.771 -20.511 1.00 88.00 118 ASP A O 1
ATOM 934 N N . LEU A 1 119 ? 18.718 14.843 -20.208 1.00 83.62 119 LEU A N 1
ATOM 935 C CA . LEU A 1 119 ? 19.443 14.502 -18.978 1.00 83.62 119 LEU A CA 1
ATOM 936 C C . LEU A 1 119 ? 18.523 13.911 -17.891 1.00 83.62 119 LEU A C 1
ATOM 938 O O . LEU A 1 119 ? 18.928 13.013 -17.146 1.00 83.62 119 LEU A O 1
ATOM 942 N N . ARG A 1 120 ? 17.267 14.364 -17.830 1.00 89.31 120 ARG A N 1
ATOM 943 C CA . ARG A 1 120 ? 16.262 13.880 -16.878 1.00 89.31 120 ARG A CA 1
ATOM 944 C C . ARG A 1 120 ? 15.858 12.436 -17.181 1.00 89.31 120 ARG A C 1
ATOM 946 O O . ARG A 1 120 ? 15.929 11.582 -16.296 1.00 89.31 120 ARG A O 1
ATOM 953 N N . GLY A 1 121 ? 15.488 12.146 -18.428 1.00 90.56 121 GLY A N 1
ATOM 954 C CA . GLY A 1 121 ? 15.153 10.800 -18.895 1.00 90.56 121 GLY A CA 1
ATOM 955 C C . GLY A 1 121 ? 16.334 9.836 -18.783 1.00 90.56 121 GLY A C 1
ATOM 956 O O . GLY A 1 121 ? 16.180 8.714 -18.301 1.00 90.56 121 GLY A O 1
ATOM 957 N N . ARG A 1 122 ? 17.546 10.297 -19.114 1.00 86.62 122 ARG A N 1
ATOM 958 C CA . ARG A 1 122 ? 18.784 9.528 -18.919 1.00 86.62 122 ARG A CA 1
ATOM 959 C C . ARG A 1 122 ? 19.013 9.164 -17.457 1.00 86.62 122 ARG A C 1
ATOM 961 O O . ARG A 1 122 ? 19.304 8.007 -17.167 1.00 86.62 122 ARG A O 1
ATOM 968 N N . THR A 1 123 ? 18.833 10.112 -16.536 1.00 84.25 123 THR A N 1
ATOM 969 C CA . THR A 1 123 ? 18.960 9.870 -15.086 1.00 84.25 123 THR A CA 1
ATOM 970 C C . THR A 1 123 ? 17.988 8.786 -14.610 1.00 84.25 123 THR A C 1
ATOM 972 O O . THR A 1 123 ? 18.364 7.882 -13.857 1.00 84.25 123 THR A O 1
ATOM 975 N N . PHE A 1 124 ? 16.739 8.837 -15.077 1.00 89.75 124 PHE A N 1
ATOM 976 C CA . PHE A 1 124 ? 15.739 7.819 -14.766 1.00 89.75 124 PHE A CA 1
ATOM 977 C C . PHE A 1 124 ? 16.136 6.435 -15.299 1.00 89.75 124 PHE A C 1
ATOM 979 O O . PHE A 1 124 ? 16.193 5.475 -14.530 1.00 89.75 124 PHE A O 1
ATOM 986 N N . LEU A 1 125 ? 16.473 6.341 -16.588 1.00 89.75 125 LEU A N 1
ATOM 987 C CA . LEU A 1 125 ? 16.849 5.086 -17.245 1.00 89.75 125 LEU A CA 1
ATOM 988 C C . LEU A 1 125 ? 18.103 4.454 -16.627 1.00 89.75 125 LEU A C 1
ATOM 990 O O . LEU A 1 125 ? 18.139 3.244 -16.431 1.00 89.75 125 LEU A O 1
ATOM 994 N N . LEU A 1 126 ? 19.098 5.254 -16.232 1.00 84.00 126 LEU A N 1
ATOM 995 C CA . LEU A 1 126 ? 20.261 4.761 -15.482 1.00 84.00 126 LEU A CA 1
ATOM 996 C C . LEU A 1 126 ? 19.856 4.086 -14.174 1.00 84.00 126 LEU A C 1
ATOM 998 O O . LEU A 1 126 ? 20.399 3.041 -13.820 1.00 84.00 126 LEU A O 1
ATOM 1002 N N . THR A 1 127 ? 18.877 4.654 -13.472 1.00 84.81 127 THR A N 1
ATOM 1003 C CA . THR A 1 127 ? 18.382 4.067 -12.225 1.00 84.81 127 THR A CA 1
ATOM 1004 C C . THR A 1 127 ? 17.608 2.772 -12.488 1.00 84.81 127 THR A C 1
ATOM 1006 O O . THR A 1 127 ? 17.771 1.810 -11.735 1.00 84.81 127 THR A O 1
ATOM 1009 N N . VAL A 1 128 ? 16.826 2.707 -13.575 1.00 88.44 128 VAL A N 1
ATOM 1010 C CA . VAL A 1 128 ? 16.177 1.464 -14.038 1.00 88.44 128 VAL A CA 1
ATOM 1011 C C . VAL A 1 128 ? 17.223 0.385 -14.274 1.00 88.44 128 VAL A C 1
ATOM 1013 O O . VAL A 1 128 ? 17.141 -0.674 -13.656 1.00 88.44 128 VAL A O 1
ATOM 1016 N N . PHE A 1 129 ? 18.244 0.679 -15.082 1.00 83.94 129 PHE A N 1
ATOM 1017 C CA . PHE A 1 129 ? 19.299 -0.280 -15.380 1.00 83.94 129 PHE A CA 1
ATOM 1018 C C . PHE A 1 129 ? 19.993 -0.772 -14.117 1.00 83.94 129 PHE A C 1
ATOM 1020 O O . PHE A 1 129 ? 20.153 -1.973 -13.953 1.00 83.94 129 PHE A O 1
ATOM 1027 N N . ILE A 1 130 ? 20.376 0.117 -13.199 1.00 79.25 130 ILE A N 1
ATOM 1028 C CA . ILE A 1 130 ? 21.070 -0.265 -11.958 1.00 79.25 130 ILE A CA 1
ATOM 1029 C C . ILE A 1 130 ? 20.194 -1.144 -11.066 1.00 79.25 130 ILE A C 1
ATOM 1031 O O . ILE A 1 130 ? 20.709 -2.041 -10.398 1.00 79.25 130 ILE A O 1
ATOM 1035 N N . THR A 1 131 ? 18.880 -0.923 -11.094 1.00 81.12 131 THR A N 1
ATOM 1036 C CA . THR A 1 131 ? 17.917 -1.710 -10.322 1.00 81.12 131 THR A CA 1
ATOM 1037 C C . THR A 1 131 ? 17.779 -3.133 -10.865 1.00 81.12 131 THR A C 1
ATOM 1039 O O . THR A 1 131 ? 17.860 -4.063 -10.073 1.00 81.12 131 THR A O 1
ATOM 1042 N N . CYS A 1 132 ? 17.660 -3.321 -12.186 1.00 79.00 132 CYS A N 1
ATOM 1043 C CA . CYS A 1 132 ? 17.579 -4.653 -12.812 1.00 79.00 132 CYS A CA 1
ATOM 1044 C C . CYS A 1 132 ? 18.944 -5.256 -13.199 1.00 79.00 132 CYS A C 1
ATOM 1046 O O . CYS A 1 132 ? 19.018 -6.252 -13.921 1.00 79.00 132 CYS A O 1
ATOM 1048 N N . SER A 1 133 ? 20.057 -4.645 -12.780 1.00 64.94 133 SER A N 1
ATOM 1049 C CA . SER A 1 133 ? 21.390 -5.093 -13.187 1.00 64.94 133 SER A CA 1
ATOM 1050 C C . SER A 1 133 ? 21.871 -6.315 -12.409 1.00 64.94 133 SER A C 1
ATOM 1052 O O . SER A 1 133 ? 22.225 -6.223 -11.225 1.00 64.94 133 SER A O 1
ATOM 1054 N N . ASP A 1 134 ? 22.074 -7.417 -13.127 1.00 60.81 134 ASP A N 1
ATOM 1055 C CA . ASP A 1 134 ? 23.038 -8.443 -12.740 1.00 60.81 134 ASP A CA 1
ATOM 1056 C C . ASP A 1 134 ? 24.491 -7.981 -13.018 1.00 60.81 134 ASP A C 1
ATOM 1058 O O . ASP A 1 134 ? 24.761 -6.835 -13.398 1.00 60.81 134 ASP A O 1
ATOM 1062 N N . GLN A 1 135 ? 25.473 -8.851 -12.772 1.00 52.00 135 GLN A N 1
ATOM 1063 C CA . GLN A 1 135 ? 26.891 -8.523 -12.955 1.00 52.00 135 GLN A CA 1
ATOM 1064 C C . GLN A 1 135 ? 27.250 -8.196 -14.423 1.00 52.00 135 GLN A C 1
ATOM 1066 O O . GLN A 1 135 ? 28.205 -7.452 -14.651 1.00 52.00 135 GLN A O 1
ATOM 1071 N N . SER A 1 136 ? 26.473 -8.682 -15.401 1.00 55.47 136 SER A N 1
ATOM 1072 C CA . SER A 1 136 ? 26.687 -8.458 -16.837 1.00 55.47 136 SER A CA 1
ATOM 1073 C C . SER A 1 136 ? 26.175 -7.085 -17.301 1.00 55.47 136 SER A C 1
ATOM 1075 O O . SER A 1 136 ? 26.886 -6.368 -18.010 1.00 55.47 136 SER A O 1
ATOM 1077 N N . ASN A 1 137 ? 25.033 -6.625 -16.779 1.00 61.38 137 ASN A N 1
ATOM 1078 C CA . ASN A 1 137 ? 24.475 -5.296 -17.075 1.00 61.38 137 ASN A CA 1
ATOM 1079 C C . ASN A 1 137 ? 25.305 -4.141 -16.480 1.00 61.38 137 ASN A C 1
ATOM 1081 O O . ASN A 1 137 ? 25.361 -3.043 -17.039 1.00 61.38 137 ASN A O 1
ATOM 1085 N N . ARG A 1 138 ? 26.044 -4.380 -15.387 1.00 62.56 138 ARG A N 1
ATOM 1086 C CA . ARG A 1 138 ? 26.979 -3.380 -14.828 1.00 62.56 138 ARG A CA 1
ATOM 1087 C C . ARG A 1 138 ? 28.174 -3.112 -15.740 1.00 62.56 138 ARG A C 1
ATOM 1089 O O . ARG A 1 138 ? 28.695 -1.999 -15.726 1.00 62.56 138 ARG A O 1
ATOM 1096 N N . ALA A 1 139 ? 28.619 -4.105 -16.511 1.00 61.97 139 ALA A N 1
ATOM 1097 C CA . ALA A 1 139 ? 29.686 -3.921 -17.493 1.00 61.97 139 ALA A CA 1
ATOM 1098 C C . ALA A 1 139 ? 29.201 -3.065 -18.672 1.00 61.97 139 ALA A C 1
ATOM 1100 O O . ALA A 1 139 ? 29.883 -2.110 -19.039 1.00 61.97 139 ALA A O 1
ATOM 1101 N N . PHE A 1 140 ? 27.983 -3.332 -19.162 1.00 66.19 140 PHE A N 1
ATOM 1102 C CA . PHE A 1 140 ? 27.306 -2.502 -20.162 1.00 66.19 140 PHE A CA 1
ATOM 1103 C C . PHE A 1 140 ? 27.184 -1.037 -19.707 1.00 66.19 140 PHE A C 1
ATOM 1105 O O . PHE A 1 140 ? 27.560 -0.115 -20.435 1.00 66.19 140 PHE A O 1
ATOM 1112 N N . LEU A 1 141 ? 26.729 -0.815 -18.467 1.00 68.19 141 LEU A N 1
ATOM 1113 C CA . LEU A 1 141 ? 26.652 0.523 -17.883 1.00 68.19 141 LEU A CA 1
ATOM 1114 C C . LEU A 1 141 ? 28.032 1.181 -17.819 1.00 68.19 141 LEU A C 1
ATOM 1116 O O . LEU A 1 141 ? 28.190 2.290 -18.315 1.00 68.19 141 LEU A O 1
ATOM 1120 N N . LYS A 1 142 ? 29.059 0.496 -17.301 1.00 65.94 142 LYS A N 1
ATOM 1121 C CA . LYS A 1 142 ? 30.427 1.039 -17.240 1.00 65.94 142 LYS A CA 1
ATOM 1122 C C . LYS A 1 142 ? 30.957 1.454 -18.617 1.00 65.94 142 LYS A C 1
ATOM 1124 O O . LYS A 1 142 ? 31.453 2.570 -18.757 1.00 65.94 142 LYS A O 1
ATOM 1129 N N . GLU A 1 143 ? 30.796 0.618 -19.640 1.00 68.62 143 GLU A N 1
ATOM 1130 C CA . GLU A 1 143 ? 31.246 0.913 -21.007 1.00 68.62 143 GLU A CA 1
ATOM 1131 C C . GLU A 1 143 ? 30.533 2.135 -21.610 1.00 68.62 143 GLU A C 1
ATOM 1133 O O . GLU A 1 143 ? 31.169 3.028 -22.175 1.00 68.62 143 GLU A O 1
ATOM 1138 N N . ARG A 1 144 ? 29.209 2.232 -21.453 1.00 65.62 144 ARG A N 1
ATOM 1139 C CA . ARG A 1 144 ? 28.443 3.382 -21.960 1.00 65.62 144 ARG A CA 1
ATOM 1140 C C . ARG A 1 144 ? 28.717 4.658 -21.180 1.00 65.62 144 ARG A C 1
ATOM 1142 O O . ARG A 1 144 ? 28.726 5.740 -21.764 1.00 65.62 144 ARG A O 1
ATOM 1149 N N . THR A 1 145 ? 29.010 4.531 -19.892 1.00 62.44 145 THR A N 1
ATOM 1150 C CA . THR A 1 145 ? 29.330 5.675 -19.037 1.00 62.44 145 THR A CA 1
ATOM 1151 C C . THR A 1 145 ? 30.715 6.267 -19.304 1.00 62.44 145 THR A C 1
ATOM 1153 O O . THR A 1 145 ? 30.915 7.471 -19.134 1.00 62.44 145 THR A O 1
ATOM 1156 N N . ALA A 1 146 ? 31.644 5.468 -19.842 1.00 62.78 146 ALA A N 1
ATOM 1157 C CA . ALA A 1 146 ? 32.952 5.944 -20.291 1.00 62.78 146 ALA A CA 1
ATOM 1158 C C . ALA A 1 146 ? 32.845 6.984 -21.427 1.00 62.78 146 ALA A C 1
ATOM 1160 O O . ALA A 1 146 ? 33.707 7.854 -21.554 1.00 62.78 146 ALA A O 1
ATOM 1161 N N . ASN A 1 147 ? 31.752 6.937 -22.197 1.00 61.78 147 ASN A N 1
ATOM 1162 C CA . ASN A 1 147 ? 31.487 7.798 -23.352 1.00 61.78 147 ASN A CA 1
ATOM 1163 C C . ASN A 1 147 ? 30.517 8.961 -23.060 1.00 61.78 147 ASN A C 1
ATOM 1165 O O . ASN A 1 147 ? 30.041 9.612 -23.995 1.00 61.78 147 ASN A O 1
ATOM 1169 N N . LEU A 1 148 ? 30.197 9.233 -21.788 1.00 65.19 148 LEU A N 1
ATOM 1170 C CA . LEU A 1 148 ? 29.325 10.356 -21.421 1.00 65.19 148 LEU A CA 1
ATOM 1171 C C . LEU A 1 148 ? 29.972 11.691 -21.772 1.00 65.19 148 LEU A C 1
ATOM 1173 O O . LEU A 1 148 ? 31.180 11.887 -21.598 1.00 65.19 148 LEU A O 1
ATOM 1177 N N . ARG A 1 149 ? 29.146 12.604 -22.287 1.00 64.19 149 ARG A N 1
ATOM 1178 C CA . ARG A 1 149 ? 29.612 13.807 -22.982 1.00 64.19 149 ARG A CA 1
ATOM 1179 C C . ARG A 1 149 ? 29.950 14.934 -22.014 1.00 64.19 149 ARG A C 1
ATOM 1181 O O . ARG A 1 149 ? 30.827 15.734 -22.327 1.00 64.19 149 ARG A O 1
ATOM 1188 N N . SER A 1 150 ? 29.297 14.991 -20.851 1.00 68.75 150 SER A N 1
ATOM 1189 C CA . SER A 1 150 ? 29.523 16.035 -19.846 1.00 68.75 150 SER A CA 1
ATOM 1190 C C . SER A 1 150 ? 30.050 15.483 -18.517 1.00 68.75 150 SER A C 1
ATOM 1192 O O . SER A 1 150 ? 29.831 14.325 -18.155 1.00 68.75 150 SER A O 1
ATOM 1194 N N . ALA A 1 151 ? 30.765 16.330 -17.770 1.00 71.31 151 ALA A N 1
ATOM 1195 C CA . ALA A 1 151 ? 31.227 16.010 -16.418 1.00 71.31 151 ALA A CA 1
ATOM 1196 C C . ALA A 1 151 ? 30.058 15.805 -15.434 1.00 71.31 151 ALA A C 1
ATOM 1198 O O . ALA A 1 151 ? 30.163 15.003 -14.510 1.00 71.31 151 ALA A O 1
ATOM 1199 N N . GLU A 1 152 ? 28.937 16.490 -15.664 1.00 67.06 152 GLU A N 1
ATOM 1200 C CA . GLU A 1 152 ? 27.709 16.372 -14.872 1.00 67.06 152 GLU A CA 1
ATOM 1201 C C . GLU A 1 152 ? 27.063 14.994 -15.043 1.00 67.06 152 GLU A C 1
ATOM 1203 O O . GLU A 1 152 ? 26.766 14.335 -14.051 1.00 67.06 152 GLU A O 1
ATOM 1208 N N . GLU A 1 153 ? 26.949 14.499 -16.282 1.00 66.38 153 GLU A N 1
ATOM 1209 C CA . GLU A 1 153 ? 26.443 13.148 -16.563 1.00 66.38 153 GLU A CA 1
ATOM 1210 C C . GLU A 1 153 ? 27.300 12.070 -15.886 1.00 66.38 153 GLU A C 1
ATOM 1212 O O . GLU A 1 153 ? 26.764 11.129 -15.299 1.00 66.38 153 GLU A O 1
ATOM 1217 N N . LYS A 1 154 ? 28.631 12.226 -15.925 1.00 71.62 154 LYS A N 1
ATOM 1218 C CA . LYS A 1 154 ? 29.572 11.308 -15.261 1.00 71.62 154 LYS A CA 1
ATOM 1219 C C . LYS A 1 154 ? 29.377 11.300 -13.748 1.00 71.62 154 LYS A C 1
ATOM 1221 O O . LYS A 1 154 ? 29.252 10.232 -13.159 1.00 71.62 154 LYS A O 1
ATOM 1226 N N . LYS A 1 155 ? 29.261 12.481 -13.133 1.00 72.81 155 LYS A N 1
ATOM 1227 C CA . LYS A 1 155 ? 29.002 12.621 -11.694 1.00 72.81 155 LYS A CA 1
ATOM 1228 C C . LYS A 1 155 ? 27.680 11.957 -11.294 1.00 72.81 155 LYS A C 1
ATOM 1230 O O . LYS A 1 155 ? 27.648 11.204 -10.324 1.00 72.81 155 LYS A O 1
ATOM 1235 N N . THR A 1 156 ? 26.598 12.204 -12.035 1.00 68.00 156 THR A N 1
ATOM 1236 C CA . THR A 1 156 ? 25.289 11.582 -11.779 1.00 68.00 156 THR A CA 1
ATOM 1237 C C . THR A 1 156 ? 25.377 10.063 -11.865 1.00 68.00 156 THR A C 1
ATOM 1239 O O . THR A 1 156 ? 24.879 9.367 -10.984 1.00 68.00 156 THR A O 1
ATOM 1242 N N . VAL A 1 157 ? 26.057 9.536 -12.878 1.00 69.88 157 VAL A N 1
ATOM 1243 C CA . VAL A 1 157 ? 26.272 8.097 -13.026 1.00 69.88 157 VAL A CA 1
ATOM 1244 C C . VAL A 1 157 ? 27.062 7.505 -11.871 1.00 69.88 157 VAL A C 1
ATOM 1246 O O . VAL A 1 157 ? 26.626 6.499 -11.317 1.00 69.88 157 VAL A O 1
ATOM 1249 N N . ASP A 1 158 ? 28.178 8.119 -11.483 1.00 72.12 158 ASP A N 1
ATOM 1250 C CA . ASP A 1 158 ? 28.996 7.632 -10.372 1.00 72.12 158 ASP A CA 1
ATOM 1251 C C . ASP A 1 158 ? 28.183 7.605 -9.073 1.00 72.12 158 ASP A C 1
ATOM 1253 O O . ASP A 1 158 ? 28.256 6.647 -8.301 1.00 72.12 158 ASP A O 1
ATOM 1257 N N . ILE A 1 159 ? 27.339 8.616 -8.847 1.00 71.19 159 ILE A N 1
ATOM 1258 C CA . ILE A 1 159 ? 26.425 8.648 -7.702 1.00 71.19 159 ILE A CA 1
ATOM 1259 C C . ILE A 1 159 ? 25.439 7.477 -7.749 1.00 71.19 159 ILE A C 1
ATOM 1261 O O . ILE A 1 159 ? 25.209 6.848 -6.717 1.00 71.19 159 ILE A O 1
ATOM 1265 N N . ILE A 1 160 ? 24.829 7.179 -8.901 1.00 68.88 160 ILE A N 1
ATOM 1266 C CA . ILE A 1 160 ? 23.822 6.111 -8.988 1.00 68.88 160 ILE A CA 1
ATOM 1267 C C . ILE A 1 160 ? 24.490 4.726 -8.933 1.00 68.88 160 ILE A C 1
ATOM 1269 O O . ILE A 1 160 ? 23.988 3.854 -8.230 1.00 68.88 160 ILE A O 1
ATOM 1273 N N . LEU A 1 161 ? 25.640 4.518 -9.586 1.00 68.56 161 LEU A N 1
ATOM 1274 C CA . LEU A 1 161 ? 26.371 3.240 -9.573 1.00 68.56 161 LEU A CA 1
ATOM 1275 C C . LEU A 1 161 ? 26.865 2.841 -8.178 1.00 68.56 161 LEU A C 1
ATOM 1277 O O . LEU A 1 161 ? 27.008 1.651 -7.899 1.00 68.56 161 LEU A O 1
ATOM 1281 N N . ASN A 1 162 ? 27.113 3.821 -7.306 1.00 72.25 162 ASN A N 1
ATOM 1282 C CA . ASN A 1 162 ? 27.506 3.589 -5.918 1.00 72.25 162 ASN A CA 1
ATOM 1283 C C . ASN A 1 162 ? 26.314 3.387 -4.965 1.00 72.25 162 ASN A C 1
ATOM 1285 O O . ASN A 1 162 ? 26.521 3.097 -3.785 1.00 72.25 162 ASN A O 1
ATOM 1289 N N . LYS A 1 163 ? 25.067 3.524 -5.437 1.00 67.81 163 LYS A N 1
ATOM 1290 C CA . LYS A 1 163 ? 23.880 3.215 -4.630 1.00 67.81 163 LYS A CA 1
ATOM 1291 C C . LYS A 1 163 ? 23.579 1.714 -4.674 1.00 67.81 163 LYS A C 1
ATOM 1293 O O . LYS A 1 163 ? 23.746 1.083 -5.719 1.00 67.81 163 LYS A O 1
ATOM 1298 N N . PRO A 1 164 ? 23.099 1.124 -3.563 1.00 65.94 164 PRO A N 1
ATOM 1299 C CA . PRO A 1 164 ? 22.556 -0.224 -3.615 1.00 65.94 164 PRO A CA 1
ATOM 1300 C C . PRO A 1 164 ? 21.349 -0.254 -4.573 1.00 65.94 164 PRO A C 1
ATOM 1302 O O . PRO A 1 164 ? 20.615 0.739 -4.646 1.00 65.94 164 PRO A O 1
ATOM 1305 N N . PRO A 1 165 ? 21.130 -1.362 -5.305 1.00 66.94 165 PRO A N 1
ATOM 1306 C CA . PRO A 1 165 ? 19.925 -1.523 -6.112 1.00 66.94 165 PRO A CA 1
ATOM 1307 C C . PRO A 1 165 ? 18.681 -1.409 -5.223 1.00 66.94 165 PRO A C 1
ATOM 1309 O O . PRO A 1 165 ? 18.731 -1.728 -4.030 1.00 66.94 165 PRO A O 1
ATOM 1312 N N . LEU A 1 166 ? 17.568 -0.940 -5.794 1.00 67.31 166 LEU A N 1
ATOM 1313 C CA . LEU A 1 166 ? 16.306 -0.888 -5.060 1.00 67.31 166 LEU A CA 1
ATOM 1314 C C . LEU A 1 166 ? 15.907 -2.299 -4.615 1.00 67.31 166 LEU A C 1
ATOM 1316 O O . LEU A 1 166 ? 16.061 -3.268 -5.358 1.00 67.31 166 LEU A O 1
ATOM 1320 N N . THR A 1 167 ? 15.386 -2.408 -3.394 1.00 58.28 167 THR A N 1
ATOM 1321 C CA . THR A 1 167 ? 14.850 -3.663 -2.865 1.00 58.28 167 THR A CA 1
ATOM 1322 C C . THR A 1 167 ? 13.735 -4.165 -3.777 1.00 58.28 167 THR A C 1
ATOM 1324 O O . THR A 1 167 ? 12.756 -3.450 -3.996 1.00 58.28 167 THR A O 1
ATOM 1327 N N . THR A 1 168 ? 13.860 -5.391 -4.286 1.00 61.72 168 THR A N 1
ATOM 1328 C CA . THR A 1 168 ? 12.794 -6.017 -5.070 1.00 61.72 168 THR A CA 1
ATOM 1329 C C . THR A 1 168 ? 11.738 -6.657 -4.178 1.00 61.72 168 THR A C 1
ATOM 1331 O O . THR A 1 168 ? 12.021 -7.043 -3.041 1.00 61.72 168 THR A O 1
ATOM 1334 N N . ALA A 1 169 ? 10.505 -6.799 -4.665 1.00 57.91 169 ALA A N 1
ATOM 1335 C CA . ALA A 1 169 ? 9.428 -7.419 -3.894 1.00 57.91 169 ALA A CA 1
ATOM 1336 C C . ALA A 1 169 ? 9.698 -8.884 -3.519 1.00 57.91 169 ALA A C 1
ATOM 1338 O O . ALA A 1 169 ? 9.229 -9.344 -2.475 1.00 57.91 169 ALA A O 1
ATOM 1339 N N . ALA A 1 170 ? 10.527 -9.586 -4.300 1.00 59.53 170 ALA A N 1
ATOM 1340 C CA . ALA A 1 170 ? 11.043 -10.912 -3.957 1.00 59.53 170 ALA A CA 1
ATOM 1341 C C . ALA A 1 170 ? 11.818 -10.921 -2.619 1.00 59.53 170 ALA A C 1
ATOM 1343 O O . ALA A 1 170 ? 11.904 -11.947 -1.949 1.00 59.53 170 ALA A O 1
ATOM 1344 N N . ILE A 1 171 ? 12.347 -9.769 -2.192 1.00 65.56 171 ILE A N 1
ATOM 1345 C CA . ILE A 1 171 ? 13.106 -9.593 -0.946 1.00 65.56 171 ILE A CA 1
ATOM 1346 C C . ILE A 1 171 ? 12.211 -9.051 0.188 1.00 65.56 171 ILE A C 1
ATOM 1348 O O . ILE A 1 171 ? 12.598 -9.094 1.360 1.00 65.56 171 ILE A O 1
ATOM 1352 N N . ILE A 1 172 ? 10.987 -8.593 -0.112 1.00 77.50 172 ILE A N 1
ATOM 1353 C CA . ILE A 1 172 ? 10.036 -8.129 0.906 1.00 77.50 172 ILE A CA 1
ATOM 1354 C C . ILE A 1 172 ? 9.532 -9.346 1.690 1.00 77.50 172 ILE A C 1
ATOM 1356 O O . ILE A 1 172 ? 8.633 -10.068 1.256 1.00 77.50 172 ILE A O 1
ATOM 1360 N N . LYS A 1 173 ? 10.134 -9.572 2.862 1.00 78.75 173 LYS A N 1
ATOM 1361 C CA . LYS A 1 173 ? 9.672 -10.555 3.857 1.00 78.75 173 LYS A CA 1
ATOM 1362 C C . LYS A 1 173 ? 8.556 -9.996 4.737 1.00 78.75 173 LYS A C 1
ATOM 1364 O O . LYS A 1 173 ? 7.677 -10.730 5.164 1.00 78.75 173 LYS A O 1
ATOM 1369 N N . GLU A 1 174 ? 8.606 -8.696 5.006 1.00 84.38 174 GLU A N 1
ATOM 1370 C CA . GLU A 1 174 ? 7.660 -7.970 5.849 1.00 84.38 174 GLU A CA 1
ATOM 1371 C C . GLU A 1 174 ? 7.502 -6.545 5.308 1.00 84.38 174 GLU A C 1
ATOM 1373 O O . GLU A 1 174 ? 8.505 -5.910 4.997 1.00 84.38 174 GLU A O 1
ATOM 1378 N N . VAL A 1 175 ? 6.264 -6.044 5.226 1.00 89.00 175 VAL A N 1
ATOM 1379 C CA . VAL A 1 175 ? 5.946 -4.719 4.658 1.00 89.00 175 VAL A CA 1
ATOM 1380 C C . VAL A 1 175 ? 6.193 -3.587 5.663 1.00 89.00 175 VAL A C 1
ATOM 1382 O O . VAL A 1 175 ? 5.383 -3.324 6.550 1.00 89.00 175 VAL A O 1
ATOM 1385 N N . LYS A 1 176 ? 7.286 -2.857 5.524 1.00 87.75 176 LYS A N 1
ATOM 1386 C CA . LYS A 1 176 ? 7.712 -1.793 6.443 1.00 87.75 176 LYS A CA 1
ATOM 1387 C C . LYS A 1 176 ? 7.405 -0.392 5.940 1.00 87.75 176 LYS A C 1
ATOM 1389 O O . LYS A 1 176 ? 7.566 0.564 6.689 1.00 87.75 176 LYS A O 1
ATOM 1394 N N . SER A 1 177 ? 6.965 -0.243 4.693 1.00 86.00 177 SER A N 1
ATOM 1395 C CA . SER A 1 177 ? 6.661 1.062 4.106 1.00 86.00 177 SER A CA 1
ATOM 1396 C C . SER A 1 177 ? 5.487 1.012 3.131 1.00 86.00 177 SER A C 1
ATOM 1398 O O . SER A 1 177 ? 5.160 -0.036 2.578 1.00 86.00 177 SER A O 1
ATOM 1400 N N . ALA A 1 178 ? 4.862 2.167 2.890 1.00 83.38 178 ALA A N 1
ATOM 1401 C CA . ALA A 1 178 ? 3.835 2.291 1.855 1.00 83.38 178 ALA A CA 1
ATOM 1402 C C . ALA A 1 178 ? 4.406 2.042 0.448 1.00 83.38 178 ALA A C 1
ATOM 1404 O O . ALA A 1 178 ? 3.715 1.483 -0.394 1.00 83.38 178 ALA A O 1
ATOM 1405 N N . LEU A 1 179 ? 5.681 2.379 0.215 1.00 83.69 179 LEU A N 1
ATOM 1406 C CA . LEU A 1 179 ? 6.366 2.052 -1.036 1.00 83.69 179 LEU A CA 1
ATOM 1407 C C . LEU A 1 179 ? 6.474 0.535 -1.235 1.00 83.69 179 LEU A C 1
ATOM 1409 O O . LEU A 1 179 ? 6.229 0.050 -2.328 1.00 83.69 179 LEU A O 1
ATOM 1413 N N . GLU A 1 180 ? 6.805 -0.221 -0.188 1.00 88.25 180 GLU A N 1
ATOM 1414 C CA . GLU A 1 180 ? 6.846 -1.686 -0.272 1.00 88.25 180 GLU A CA 1
ATOM 1415 C C . GLU A 1 180 ? 5.471 -2.283 -0.582 1.00 88.25 180 GLU A C 1
ATOM 1417 O O . GLU A 1 180 ? 5.383 -3.237 -1.350 1.00 88.25 180 GLU A O 1
ATOM 1422 N N . LEU A 1 181 ? 4.395 -1.699 -0.045 1.00 89.56 181 LEU A N 1
ATOM 1423 C CA . LEU A 1 181 ? 3.031 -2.090 -0.397 1.00 89.56 181 LEU A CA 1
ATOM 1424 C C . LEU A 1 181 ? 2.722 -1.815 -1.878 1.00 89.56 181 LEU A C 1
ATOM 1426 O O . LEU A 1 181 ? 2.173 -2.676 -2.561 1.00 89.56 181 LEU A O 1
ATOM 1430 N N . ASP A 1 182 ? 3.112 -0.641 -2.376 1.00 87.69 182 ASP A N 1
ATOM 1431 C CA . ASP A 1 182 ? 2.991 -0.278 -3.790 1.00 87.69 182 ASP A CA 1
ATOM 1432 C C . ASP A 1 182 ? 3.816 -1.232 -4.687 1.00 87.69 182 ASP A C 1
ATOM 1434 O O . ASP A 1 182 ? 3.336 -1.647 -5.741 1.00 87.69 182 ASP A O 1
ATOM 1438 N N . CYS A 1 183 ? 5.013 -1.657 -4.258 1.00 88.62 183 CYS A N 1
ATOM 1439 C CA . CYS A 1 183 ? 5.826 -2.646 -4.976 1.00 88.62 183 CYS A CA 1
ATOM 1440 C C . CYS A 1 183 ? 5.178 -4.041 -5.015 1.00 88.62 183 CYS A C 1
ATOM 1442 O O . CYS A 1 183 ? 5.278 -4.719 -6.035 1.00 88.62 183 CYS A O 1
ATOM 1444 N N . LEU A 1 184 ? 4.500 -4.479 -3.944 1.00 92.44 184 LEU A N 1
ATOM 1445 C CA . LEU A 1 184 ? 3.751 -5.746 -3.953 1.00 92.44 184 LEU A CA 1
ATOM 1446 C C . LEU A 1 184 ? 2.602 -5.707 -4.966 1.00 92.44 184 LEU A C 1
ATOM 1448 O O . LEU A 1 184 ? 2.406 -6.663 -5.714 1.00 92.44 184 LEU A O 1
ATOM 1452 N N . TRP A 1 185 ? 1.871 -4.592 -5.036 1.00 93.56 185 TRP A N 1
ATOM 1453 C CA . TRP A 1 185 ? 0.848 -4.423 -6.066 1.00 93.56 185 TRP A CA 1
ATOM 1454 C C . TRP A 1 185 ? 1.454 -4.382 -7.465 1.00 93.56 185 TRP A C 1
ATOM 1456 O O . TRP A 1 185 ? 0.944 -5.059 -8.350 1.00 93.56 185 TRP A O 1
ATOM 1466 N N . ALA A 1 186 ? 2.568 -3.673 -7.665 1.00 91.75 186 ALA A N 1
ATOM 1467 C CA . ALA A 1 186 ? 3.278 -3.684 -8.940 1.00 91.75 186 ALA A CA 1
ATOM 1468 C C . ALA A 1 186 ? 3.675 -5.108 -9.370 1.00 91.75 186 ALA A C 1
ATOM 1470 O O . ALA A 1 186 ? 3.440 -5.469 -10.518 1.00 91.75 186 ALA A O 1
ATOM 1471 N N . GLU A 1 187 ? 4.195 -5.949 -8.468 1.00 92.25 187 GLU A N 1
ATOM 1472 C CA . GLU A 1 187 ? 4.471 -7.354 -8.802 1.00 92.25 187 GLU A CA 1
ATOM 1473 C C . GLU A 1 187 ? 3.228 -8.109 -9.249 1.00 92.25 187 GLU A C 1
ATOM 1475 O O . GLU A 1 187 ? 3.268 -8.784 -10.277 1.00 92.25 187 GLU A O 1
ATOM 1480 N N . PHE A 1 188 ? 2.131 -8.010 -8.493 1.00 95.00 188 PHE A N 1
ATOM 1481 C CA . PHE A 1 188 ? 0.890 -8.685 -8.858 1.00 95.00 188 PHE A CA 1
ATOM 1482 C C . PHE A 1 188 ? 0.397 -8.217 -10.231 1.00 95.00 188 PHE A C 1
ATOM 1484 O O . PHE A 1 188 ? 0.068 -9.040 -11.076 1.00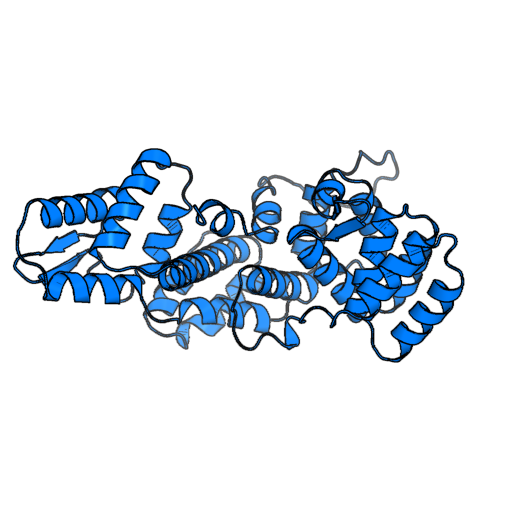 95.00 188 PHE A O 1
ATOM 1491 N N . LEU A 1 189 ? 0.399 -6.912 -10.497 1.00 94.50 189 LEU A N 1
ATOM 1492 C CA . LEU A 1 189 ? -0.089 -6.369 -11.766 1.00 94.50 189 LEU A CA 1
ATOM 1493 C C . LEU A 1 189 ? 0.793 -6.769 -12.961 1.00 94.50 189 LEU A C 1
ATOM 1495 O O . LEU A 1 189 ? 0.287 -6.909 -14.072 1.00 94.50 189 LEU A O 1
ATOM 1499 N N . LEU A 1 190 ? 2.090 -7.001 -12.740 1.00 93.62 190 LEU A N 1
ATOM 1500 C CA . LEU A 1 190 ? 3.029 -7.433 -13.778 1.00 93.62 190 LEU A CA 1
ATOM 1501 C C . LEU A 1 190 ? 3.044 -8.949 -14.014 1.00 93.62 190 LEU A C 1
ATOM 1503 O O . LEU A 1 190 ? 3.278 -9.383 -15.141 1.00 93.62 190 LEU A O 1
ATOM 1507 N N . THR A 1 191 ? 2.838 -9.752 -12.969 1.00 94.69 191 THR A N 1
ATOM 1508 C CA . THR A 1 191 ? 3.062 -11.213 -13.005 1.00 94.69 191 THR A CA 1
ATOM 1509 C C . THR A 1 191 ? 1.796 -12.032 -12.770 1.00 94.69 191 THR A C 1
ATOM 1511 O O . THR A 1 191 ? 1.700 -13.180 -13.192 1.00 94.69 191 THR A O 1
ATOM 1514 N N . GLY A 1 192 ? 0.813 -11.458 -12.082 1.00 95.25 192 GLY A N 1
ATOM 1515 C CA . GLY A 1 192 ? -0.376 -12.146 -11.603 1.00 95.25 192 GLY A CA 1
ATOM 1516 C C . GLY A 1 192 ? -0.085 -13.144 -10.484 1.00 95.25 192 GLY A C 1
ATOM 1517 O O . GLY A 1 192 ? -0.975 -13.923 -10.149 1.00 95.25 192 GLY A O 1
ATOM 1518 N N . GLU A 1 193 ? 1.130 -13.185 -9.935 1.00 95.50 193 GLU A N 1
ATOM 1519 C CA . GLU A 1 193 ? 1.488 -14.128 -8.877 1.00 95.50 193 GLU A CA 1
ATOM 1520 C C . GLU A 1 193 ? 0.712 -13.851 -7.590 1.00 95.50 193 GLU A C 1
ATOM 1522 O O . GLU A 1 193 ? 0.411 -12.704 -7.257 1.00 95.50 193 GLU A O 1
ATOM 1527 N N . LYS A 1 194 ? 0.391 -14.908 -6.840 1.00 96.31 194 LYS A N 1
ATOM 1528 C CA . LYS A 1 194 ? -0.430 -14.780 -5.626 1.00 96.31 194 LYS A CA 1
ATOM 1529 C C . LYS A 1 194 ? 0.335 -14.254 -4.413 1.00 96.31 194 LYS A C 1
ATOM 1531 O O . LYS A 1 194 ? -0.243 -13.569 -3.571 1.00 96.31 194 LYS A O 1
ATOM 1536 N N . GLU A 1 195 ? 1.633 -14.553 -4.333 1.00 95.19 195 GLU A N 1
ATOM 1537 C CA . GLU A 1 195 ? 2.468 -14.263 -3.161 1.00 95.19 195 GLU A CA 1
ATOM 1538 C C . GLU A 1 195 ? 2.443 -12.771 -2.759 1.00 95.19 195 GLU A C 1
ATOM 1540 O O . GLU A 1 195 ? 2.304 -12.480 -1.566 1.00 95.19 195 GLU A O 1
ATOM 1545 N N . PRO A 1 196 ? 2.514 -11.792 -3.687 1.00 95.19 196 PRO A N 1
ATOM 1546 C CA . PRO A 1 196 ? 2.413 -10.387 -3.315 1.00 95.19 196 PRO A CA 1
ATOM 1547 C C . PRO A 1 196 ? 1.085 -10.025 -2.642 1.00 95.19 196 PRO A C 1
ATOM 1549 O O . PRO A 1 196 ? 1.085 -9.294 -1.652 1.00 95.19 196 PRO A O 1
ATOM 1552 N N . VAL A 1 197 ? -0.037 -10.574 -3.118 1.00 96.25 197 VAL A N 1
ATOM 1553 C CA . VAL A 1 197 ? -1.367 -10.339 -2.530 1.00 96.25 197 VAL A CA 1
ATOM 1554 C C . VAL A 1 197 ? -1.459 -10.978 -1.143 1.00 96.25 197 VAL A C 1
ATOM 1556 O O . VAL A 1 197 ? -1.924 -10.337 -0.201 1.00 96.25 197 VAL A O 1
ATOM 1559 N N . GLU A 1 198 ? -0.939 -12.196 -0.970 1.00 95.94 198 GLU A N 1
ATOM 1560 C CA . GLU A 1 198 ? -0.856 -12.865 0.338 1.00 95.94 198 GLU A CA 1
ATOM 1561 C C . GLU A 1 198 ? -0.043 -12.035 1.352 1.00 95.94 198 GLU A C 1
ATOM 1563 O O . GLU A 1 198 ? -0.443 -11.895 2.511 1.00 95.94 198 GLU A O 1
ATOM 1568 N N . LYS A 1 199 ? 1.054 -11.397 0.918 1.00 95.50 199 LYS A N 1
ATOM 1569 C CA . LYS A 1 199 ? 1.836 -10.472 1.759 1.00 95.50 199 LYS A CA 1
ATOM 1570 C C . LYS A 1 199 ? 1.049 -9.216 2.143 1.00 95.50 199 LYS A C 1
ATOM 1572 O O . LYS A 1 199 ? 1.157 -8.769 3.286 1.00 95.50 199 LYS A O 1
ATOM 1577 N N . VAL A 1 200 ? 0.235 -8.666 1.236 1.00 95.88 200 VAL A N 1
ATOM 1578 C CA . VAL A 1 200 ? -0.679 -7.551 1.551 1.00 95.88 200 VAL A CA 1
ATOM 1579 C C . VAL A 1 200 ? -1.712 -7.980 2.599 1.00 95.88 200 VAL A C 1
ATOM 1581 O O . VAL A 1 200 ? -1.922 -7.259 3.576 1.00 95.88 200 VAL A O 1
ATOM 1584 N N . ILE A 1 201 ? -2.306 -9.170 2.457 1.00 96.56 201 ILE A N 1
ATOM 1585 C CA . ILE A 1 201 ? -3.233 -9.745 3.449 1.00 96.56 201 ILE A CA 1
ATOM 1586 C C . ILE A 1 201 ? -2.539 -9.894 4.810 1.00 96.56 201 ILE A C 1
ATOM 1588 O O . ILE A 1 201 ? -3.121 -9.551 5.841 1.00 96.56 201 ILE A O 1
ATOM 1592 N N . GLY A 1 202 ? -1.269 -10.308 4.826 1.00 95.75 202 GLY A N 1
ATOM 1593 C CA . GLY A 1 202 ? -0.457 -10.406 6.041 1.00 95.75 202 GLY A CA 1
ATOM 1594 C C . GLY A 1 202 ? -0.335 -9.094 6.830 1.00 95.75 202 GLY A C 1
ATOM 1595 O O . GLY A 1 202 ? -0.220 -9.124 8.055 1.00 95.75 202 GLY A O 1
ATOM 1596 N N . VAL A 1 203 ? -0.436 -7.928 6.177 1.00 96.31 203 VAL A N 1
ATOM 1597 C CA . VAL A 1 203 ? -0.461 -6.625 6.870 1.00 96.31 203 VAL A CA 1
ATOM 1598 C C . VAL A 1 203 ? -1.696 -6.497 7.765 1.00 96.31 203 VAL A C 1
ATOM 1600 O O . VAL A 1 203 ? -1.600 -5.936 8.857 1.00 96.31 203 VAL A O 1
ATOM 1603 N N . LEU A 1 204 ? -2.839 -7.058 7.356 1.00 95.88 204 LEU A N 1
ATOM 1604 C CA . LEU A 1 204 ? -4.084 -7.019 8.133 1.00 95.88 204 LEU A CA 1
ATOM 1605 C C . LEU A 1 204 ? -3.990 -7.829 9.432 1.00 95.88 204 LEU A C 1
ATOM 1607 O O . LEU A 1 204 ? -4.692 -7.521 10.391 1.00 95.88 204 LEU A O 1
ATOM 1611 N N . ALA A 1 205 ? -3.118 -8.841 9.476 1.00 94.62 205 ALA A N 1
ATOM 1612 C CA . ALA A 1 205 ? -2.931 -9.714 10.635 1.00 94.62 205 ALA A CA 1
ATOM 1613 C C . ALA A 1 205 ? -2.127 -9.069 11.779 1.00 94.62 205 ALA A C 1
ATOM 1615 O O . ALA A 1 205 ? -1.983 -9.667 12.846 1.00 94.62 205 ALA A O 1
ATOM 1616 N N . ARG A 1 206 ? -1.588 -7.860 11.574 1.00 95.19 206 ARG A N 1
ATOM 1617 C CA . ARG A 1 206 ? -0.836 -7.129 12.603 1.00 95.19 206 ARG A CA 1
ATOM 1618 C C . ARG A 1 206 ? -1.693 -6.837 13.839 1.00 95.19 206 ARG A C 1
ATOM 1620 O O . ARG A 1 206 ? -2.907 -6.664 13.700 1.00 95.19 206 ARG A O 1
ATOM 1627 N N . PRO A 1 207 ? -1.077 -6.707 15.031 1.00 95.38 207 PRO A N 1
ATOM 1628 C CA . PRO A 1 207 ? -1.793 -6.382 16.264 1.00 95.38 207 PRO A CA 1
ATOM 1629 C C . PRO A 1 207 ? -2.695 -5.149 16.128 1.00 95.38 207 PRO A C 1
ATOM 1631 O O . PRO A 1 207 ? -2.393 -4.250 15.353 1.00 95.38 207 PRO A O 1
ATOM 1634 N N . ASP A 1 208 ? -3.788 -5.127 16.892 1.00 95.56 208 ASP A N 1
ATOM 1635 C CA . ASP A 1 208 ? -4.755 -4.021 16.953 1.00 95.56 208 ASP A CA 1
ATOM 1636 C C . ASP A 1 208 ? -4.285 -2.994 17.990 1.00 95.56 208 ASP A C 1
ATOM 1638 O O . ASP A 1 208 ? -4.589 -3.088 19.189 1.00 95.56 208 ASP A O 1
ATOM 1642 N N . ILE A 1 209 ? -3.430 -2.079 17.536 1.00 96.69 209 ILE A N 1
ATOM 1643 C CA . ILE A 1 209 ? -2.717 -1.137 18.403 1.00 96.69 209 ILE A CA 1
ATOM 1644 C C . ILE A 1 209 ? -3.688 -0.109 18.971 1.00 96.69 209 ILE A C 1
ATOM 1646 O O . ILE A 1 209 ? -3.656 0.163 20.173 1.00 96.69 209 ILE A O 1
ATOM 1650 N N . PHE A 1 210 ? -4.601 0.408 18.150 1.00 96.06 210 PHE A N 1
ATOM 1651 C CA . PHE A 1 210 ? -5.603 1.377 18.568 1.00 96.06 210 PHE A CA 1
ATOM 1652 C C . PHE A 1 210 ? -6.482 0.819 19.687 1.00 96.06 210 PHE A C 1
ATOM 1654 O O . PHE A 1 210 ? -6.645 1.475 20.719 1.00 96.06 210 PHE A O 1
ATOM 1661 N N . ARG A 1 211 ? -6.990 -0.416 19.547 1.00 95.50 211 ARG A N 1
ATOM 1662 C CA . ARG A 1 211 ? -7.758 -1.069 20.617 1.00 95.50 211 ARG A CA 1
ATOM 1663 C C . ARG A 1 211 ? -6.929 -1.238 21.882 1.00 95.50 211 ARG A C 1
ATOM 1665 O O . ARG A 1 211 ? -7.418 -0.937 22.965 1.00 95.50 211 ARG A O 1
ATOM 1672 N N . THR A 1 212 ? -5.673 -1.659 21.751 1.00 95.81 212 THR A N 1
ATOM 1673 C CA . THR A 1 212 ? -4.764 -1.849 22.893 1.00 95.81 212 THR A CA 1
ATOM 1674 C C . THR A 1 212 ? -4.542 -0.544 23.666 1.00 95.81 212 THR A C 1
ATOM 1676 O O . THR A 1 212 ? -4.668 -0.514 24.894 1.00 95.81 212 THR A O 1
ATOM 1679 N N . ARG A 1 213 ? -4.265 0.557 22.957 1.00 96.81 213 ARG A N 1
ATOM 1680 C CA . ARG A 1 213 ? -4.102 1.898 23.540 1.00 96.81 213 ARG A CA 1
ATOM 1681 C C . ARG A 1 213 ? -5.385 2.379 24.207 1.00 96.81 213 ARG A C 1
ATOM 1683 O O . ARG A 1 213 ? -5.348 2.820 25.354 1.00 96.81 213 ARG A O 1
ATOM 1690 N N . LEU A 1 214 ? -6.523 2.207 23.536 1.00 96.25 214 LEU A N 1
ATOM 1691 C CA . LEU A 1 214 ? -7.825 2.607 24.059 1.00 96.25 214 LEU A CA 1
ATOM 1692 C C . LEU A 1 214 ? -8.195 1.837 25.337 1.00 96.25 214 LEU A C 1
ATOM 1694 O O . LEU A 1 214 ? -8.603 2.448 26.320 1.00 96.25 214 LEU A O 1
ATOM 1698 N N . THR A 1 215 ? -7.999 0.516 25.370 1.00 95.31 215 THR A N 1
ATOM 1699 C CA . THR A 1 215 ? -8.239 -0.310 26.566 1.00 95.31 215 THR A CA 1
ATOM 1700 C C . THR A 1 215 ? -7.301 0.056 27.719 1.00 95.31 215 THR A C 1
ATOM 1702 O O . THR A 1 215 ? -7.726 0.094 28.876 1.00 95.31 215 THR A O 1
ATOM 1705 N N . THR A 1 216 ? -6.038 0.370 27.416 1.00 96.25 216 THR A N 1
ATOM 1706 C CA . THR A 1 216 ? -5.066 0.825 28.422 1.00 96.25 216 THR A CA 1
ATOM 1707 C C . THR A 1 216 ? -5.513 2.145 29.047 1.00 96.25 216 THR A C 1
ATOM 1709 O O . THR A 1 216 ? -5.567 2.262 30.272 1.00 96.25 216 THR A O 1
ATOM 1712 N N . TRP A 1 217 ? -5.903 3.117 28.217 1.00 95.94 217 TRP A N 1
ATOM 1713 C CA . TRP A 1 217 ? -6.438 4.392 28.684 1.00 95.94 217 TRP A CA 1
ATOM 1714 C C . TRP A 1 217 ? -7.708 4.201 29.522 1.00 95.94 217 TRP A C 1
ATOM 1716 O O . TRP A 1 217 ? -7.768 4.724 30.632 1.00 95.94 217 TRP A O 1
ATOM 1726 N N . LEU A 1 218 ? -8.680 3.399 29.068 1.00 95.38 218 LEU A N 1
ATOM 1727 C CA . LEU A 1 218 ? -9.910 3.116 29.825 1.00 95.38 218 LEU A CA 1
ATOM 1728 C C . LEU A 1 218 ? -9.619 2.533 31.213 1.00 95.38 218 LEU A C 1
ATOM 1730 O O . LEU A 1 218 ? -10.238 2.935 32.195 1.00 95.38 218 LEU A O 1
ATOM 1734 N N . SER A 1 219 ? -8.639 1.633 31.311 1.00 94.62 219 SER A N 1
ATOM 1735 C CA . SER A 1 219 ? -8.263 0.987 32.574 1.00 94.62 219 SER A CA 1
ATOM 1736 C C . SER A 1 219 ? -7.756 1.992 33.619 1.00 94.62 219 SER A C 1
ATOM 1738 O O . SER A 1 219 ? -8.103 1.887 34.801 1.00 94.62 219 SER A O 1
ATOM 1740 N N . GLY A 1 220 ? -6.975 2.985 33.178 1.00 91.38 220 GLY A N 1
ATOM 1741 C CA . GLY A 1 220 ? -6.437 4.063 34.016 1.00 91.38 220 GLY A CA 1
ATOM 1742 C C . GLY A 1 220 ? -7.353 5.284 34.165 1.00 91.38 220 GLY A C 1
ATOM 1743 O O . GLY A 1 220 ? -7.077 6.156 34.985 1.00 91.38 220 GLY A O 1
ATOM 1744 N N . SER A 1 221 ? -8.437 5.356 33.395 1.00 86.25 221 SER A N 1
ATOM 1745 C CA . SER A 1 221 ? -9.330 6.514 33.363 1.00 86.25 221 SER A CA 1
ATOM 1746 C C . SER A 1 221 ? -10.383 6.484 34.467 1.00 86.25 221 SER A C 1
ATOM 1748 O O . SER A 1 221 ? -10.749 5.436 35.000 1.00 86.25 221 SER A O 1
ATOM 1750 N N . SER A 1 222 ? -10.881 7.672 34.802 1.00 81.75 222 SER A N 1
ATOM 1751 C CA . SER A 1 222 ? -12.062 7.899 35.643 1.00 81.75 222 SER A CA 1
ATOM 1752 C C . SER A 1 222 ? -12.973 8.923 34.959 1.00 81.75 222 SER A C 1
ATOM 1754 O O . SER A 1 222 ? -12.471 9.704 34.146 1.00 81.75 222 SER A O 1
ATOM 1756 N N . PRO A 1 223 ? -14.285 8.957 35.248 1.00 83.50 223 PRO A N 1
ATOM 1757 C CA . PRO A 1 223 ? -15.172 9.976 34.696 1.00 83.50 223 PRO A CA 1
ATOM 1758 C C . PRO A 1 223 ? -14.639 11.392 34.970 1.00 83.50 223 PRO A C 1
ATOM 1760 O O . PRO A 1 223 ? -14.451 11.786 36.119 1.00 83.50 223 PRO A O 1
ATOM 1763 N N . SER A 1 224 ? -14.367 12.141 33.904 1.00 88.00 224 SER A N 1
ATOM 1764 C CA . SER A 1 224 ? -13.911 13.533 33.934 1.00 88.00 224 SER A CA 1
ATOM 1765 C C . SER A 1 224 ? -14.417 14.252 32.685 1.00 88.00 224 SER A C 1
ATOM 1767 O O . SER A 1 224 ? -14.774 13.600 31.701 1.00 88.00 224 SER A O 1
ATOM 1769 N N . GLU A 1 225 ? -14.442 15.585 32.703 1.00 88.19 225 GLU A N 1
ATOM 1770 C CA . GLU A 1 225 ? -14.821 16.386 31.530 1.00 88.19 225 GLU A CA 1
ATOM 1771 C C . GLU A 1 225 ? -13.917 16.084 30.321 1.00 88.19 225 GLU A C 1
ATOM 1773 O O . GLU A 1 225 ? -14.406 15.876 29.211 1.00 88.19 225 GLU A O 1
ATOM 1778 N N . GLU A 1 226 ? -12.605 15.946 30.550 1.00 89.69 226 GLU A N 1
ATOM 1779 C CA . GLU A 1 226 ? -11.629 15.573 29.517 1.00 89.69 226 GLU A CA 1
ATOM 1780 C C . GLU A 1 226 ? -11.939 14.192 28.914 1.00 89.69 226 GLU A C 1
ATOM 1782 O O . GLU A 1 226 ? -12.004 14.044 27.694 1.00 89.69 226 GLU A O 1
ATOM 1787 N N . ASN A 1 227 ? -12.216 13.184 29.747 1.00 91.62 227 ASN A N 1
ATOM 1788 C CA . ASN A 1 227 ? -12.531 11.837 29.265 1.00 91.62 227 ASN A CA 1
ATOM 1789 C C . ASN A 1 227 ? -13.911 11.762 28.590 1.00 91.62 227 ASN A C 1
ATOM 1791 O O . ASN A 1 227 ? -14.090 10.982 27.652 1.00 91.62 227 ASN A O 1
ATOM 1795 N N . GLY A 1 228 ? -14.867 12.592 29.022 1.00 93.50 228 GLY A N 1
ATOM 1796 C CA . GLY A 1 228 ? -16.155 12.776 28.350 1.00 93.50 228 GLY A CA 1
ATOM 1797 C C . GLY A 1 228 ? -15.971 13.302 26.929 1.00 93.50 228 GLY A C 1
ATOM 1798 O O . GLY A 1 228 ? -16.486 12.715 25.982 1.00 93.50 228 GLY A O 1
ATOM 1799 N N . LYS A 1 229 ? -15.117 14.312 26.755 1.00 94.75 229 LYS A N 1
ATOM 1800 C CA . LYS A 1 229 ? -14.776 14.835 25.431 1.00 94.75 229 LYS A CA 1
ATOM 1801 C C . LYS A 1 229 ? -14.110 13.789 24.532 1.00 94.75 229 LYS A C 1
ATOM 1803 O O . LYS A 1 229 ? -14.430 13.711 23.348 1.00 94.75 229 LYS A O 1
ATOM 1808 N N . ILE A 1 230 ? -13.208 12.962 25.066 1.00 95.38 230 ILE A N 1
ATOM 1809 C CA . ILE A 1 230 ? -12.592 11.871 24.290 1.00 95.38 230 ILE A CA 1
ATOM 1810 C C . ILE A 1 230 ? -13.627 10.836 23.847 1.00 95.38 230 ILE A C 1
ATOM 1812 O O . ILE A 1 230 ? -13.593 10.396 22.696 1.00 95.38 230 ILE A O 1
ATOM 1816 N N . LYS A 1 231 ? -14.570 10.478 24.723 1.00 95.56 231 LYS A N 1
ATOM 1817 C CA . LYS A 1 231 ? -15.703 9.618 24.364 1.00 95.56 231 LYS A CA 1
ATOM 1818 C C . LYS A 1 231 ? -16.519 10.230 23.218 1.00 95.56 231 LYS A C 1
ATOM 1820 O O . LYS A 1 231 ? -16.794 9.529 22.247 1.00 95.56 231 LYS A O 1
ATOM 1825 N N . ASP A 1 232 ? -16.833 11.521 23.291 1.00 95.44 232 ASP A N 1
ATOM 1826 C CA . ASP A 1 232 ? -17.597 12.213 22.246 1.00 95.44 232 ASP A CA 1
ATOM 1827 C C . ASP A 1 232 ? -16.842 12.239 20.908 1.00 95.44 232 ASP A C 1
ATOM 1829 O O . ASP A 1 232 ? -17.435 12.023 19.854 1.00 95.44 232 ASP A O 1
ATOM 1833 N N . ILE A 1 233 ? -15.519 12.443 20.933 1.00 94.75 233 ILE A N 1
ATOM 1834 C CA . ILE A 1 233 ? -14.657 12.388 19.742 1.00 94.75 233 ILE A CA 1
ATOM 1835 C C . ILE A 1 233 ? -14.684 10.988 19.103 1.00 94.75 233 ILE A C 1
ATOM 1837 O O . ILE A 1 233 ? -14.833 10.871 17.882 1.00 9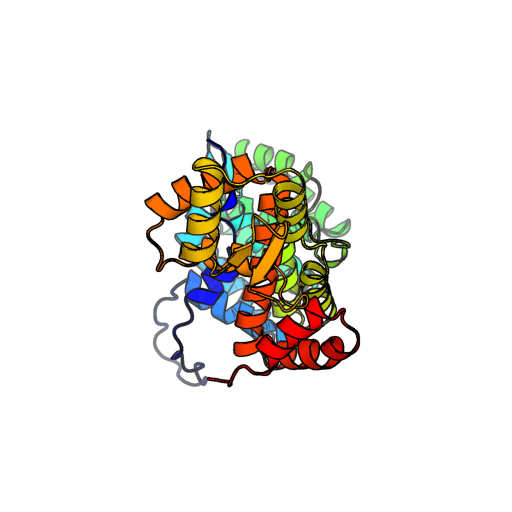4.75 233 ILE A O 1
ATOM 1841 N N . LEU A 1 234 ? -14.558 9.930 19.912 1.00 95.12 234 LEU A N 1
ATOM 1842 C CA . LEU A 1 234 ? -14.599 8.536 19.454 1.00 95.12 234 LEU A CA 1
ATOM 1843 C C . LEU A 1 234 ? -15.939 8.189 18.793 1.00 95.12 234 LEU A C 1
ATOM 1845 O O . LEU A 1 234 ? -15.959 7.582 17.718 1.00 95.12 234 LEU A O 1
ATOM 1849 N N . GLU A 1 235 ? -17.050 8.608 19.397 1.00 94.62 235 GLU A N 1
ATOM 1850 C CA . GLU A 1 235 ? -18.388 8.352 18.867 1.00 94.62 235 GLU A CA 1
ATOM 1851 C C . GLU A 1 235 ? -18.663 9.185 17.606 1.00 94.62 235 GLU A C 1
ATOM 1853 O O . GLU A 1 235 ? -19.119 8.639 16.602 1.00 94.62 235 GLU A O 1
ATOM 1858 N N . LYS A 1 236 ? -18.302 10.475 17.609 1.00 92.25 236 LYS A N 1
ATOM 1859 C CA . LYS A 1 236 ? -18.553 11.413 16.503 1.00 92.25 236 LYS A CA 1
ATOM 1860 C C . LYS A 1 236 ? -17.923 10.976 15.185 1.00 92.25 236 LYS A C 1
ATOM 1862 O O . LYS A 1 236 ? -18.581 11.044 14.150 1.00 92.25 236 LYS A O 1
ATOM 1867 N N . TYR A 1 237 ? -16.643 10.606 15.196 1.00 90.56 237 TYR A N 1
ATOM 1868 C CA . TYR A 1 237 ? -15.921 10.322 13.951 1.00 90.56 237 TYR A CA 1
ATOM 1869 C C . TYR A 1 237 ? -15.844 8.837 13.641 1.00 90.56 237 TYR A C 1
ATOM 1871 O O . TYR A 1 237 ? -15.894 8.466 12.472 1.00 90.56 237 TYR A O 1
ATOM 1879 N N . TRP A 1 238 ? -15.729 7.994 14.669 1.00 90.44 238 TRP A N 1
ATOM 1880 C CA . TRP A 1 238 ? -15.483 6.566 14.500 1.00 90.44 238 TRP A CA 1
ATOM 1881 C C . TRP A 1 238 ? -16.641 5.689 14.955 1.00 90.44 238 TRP A C 1
ATOM 1883 O O . TRP A 1 238 ? -16.549 4.476 14.805 1.00 90.44 238 TRP A O 1
ATOM 1893 N N . ASN A 1 239 ? -17.738 6.246 15.480 1.00 92.19 239 ASN A N 1
ATOM 1894 C CA . ASN A 1 239 ? -18.832 5.459 16.059 1.00 92.19 239 ASN A CA 1
ATOM 1895 C C . ASN A 1 239 ? -18.320 4.418 17.081 1.00 92.19 239 ASN A C 1
ATOM 1897 O O . ASN A 1 239 ? -18.872 3.324 17.225 1.00 92.19 239 ASN A O 1
ATOM 1901 N N . ILE A 1 240 ? -17.219 4.746 17.767 1.00 95.00 240 ILE A N 1
ATOM 1902 C CA . ILE A 1 240 ? -16.654 3.922 18.828 1.00 95.00 240 ILE A CA 1
ATOM 1903 C C . ILE A 1 240 ? -17.275 4.398 20.132 1.00 95.00 240 ILE A C 1
ATOM 1905 O O . ILE A 1 240 ? -17.028 5.517 20.576 1.00 95.00 240 ILE A O 1
ATOM 1909 N N . LYS A 1 241 ? -18.078 3.540 20.756 1.00 95.62 241 LYS A N 1
ATOM 1910 C CA . LYS A 1 241 ? -18.708 3.836 22.043 1.00 95.62 241 LYS A CA 1
ATOM 1911 C C . LYS A 1 241 ? -17.898 3.186 23.145 1.00 95.62 241 LYS A C 1
ATOM 1913 O O . LYS A 1 241 ? -17.610 1.991 23.078 1.00 95.62 241 LYS A O 1
ATOM 1918 N N . VAL A 1 242 ? -17.565 3.957 24.171 1.00 95.00 242 VAL A N 1
ATOM 1919 C CA . VAL A 1 242 ? -16.868 3.470 25.363 1.00 95.00 242 VAL A CA 1
ATOM 1920 C C . VAL A 1 242 ? -17.690 3.739 26.614 1.00 95.00 242 VAL A C 1
ATOM 1922 O O . VAL A 1 242 ? -18.426 4.726 26.692 1.00 95.00 242 VAL A O 1
ATOM 1925 N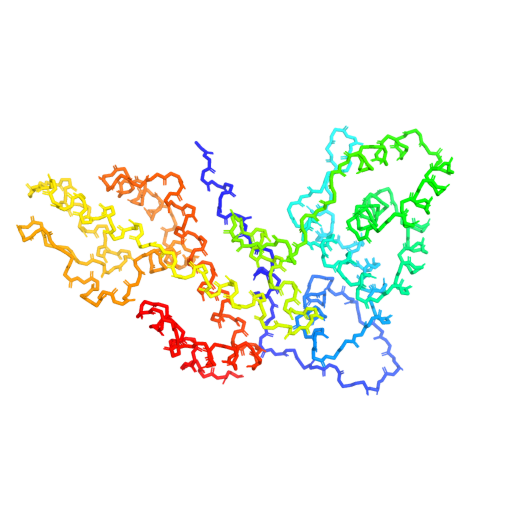 N . ASP A 1 243 ? -17.544 2.854 27.589 1.00 93.19 243 ASP A N 1
ATOM 1926 C CA . ASP A 1 243 ? -18.088 3.006 28.928 1.00 93.19 243 ASP A CA 1
ATOM 1927 C C . ASP A 1 243 ? -16.938 3.327 29.885 1.00 93.19 243 ASP A C 1
ATOM 1929 O O . ASP A 1 243 ? -16.026 2.519 30.070 1.00 93.19 243 ASP A O 1
ATOM 1933 N N . LEU A 1 244 ? -16.960 4.536 30.449 1.00 92.75 244 LEU A N 1
ATOM 1934 C CA . LEU A 1 244 ? -15.933 5.010 31.377 1.00 92.75 244 LEU A CA 1
ATOM 1935 C C . LEU A 1 244 ? -16.105 4.431 32.787 1.00 92.75 244 LEU A C 1
ATOM 1937 O O . LEU A 1 244 ? -15.124 4.363 33.523 1.00 92.75 244 LEU A O 1
ATOM 1941 N N . ALA A 1 245 ? -17.324 4.035 33.167 1.00 90.44 245 ALA A N 1
ATOM 1942 C CA . ALA A 1 245 ? -17.597 3.431 34.467 1.00 90.44 245 ALA A CA 1
ATOM 1943 C C . ALA A 1 245 ? -17.186 1.953 34.457 1.00 90.44 245 ALA A C 1
ATOM 1945 O O . ALA A 1 245 ? -16.424 1.520 35.320 1.00 90.44 245 ALA A O 1
ATOM 1946 N N . ASP A 1 246 ? -17.599 1.221 33.419 1.00 92.31 246 ASP A N 1
ATOM 1947 C CA . ASP A 1 246 ? -17.249 -0.192 33.219 1.00 92.31 246 ASP A CA 1
ATOM 1948 C C . ASP A 1 246 ? -15.854 -0.391 32.597 1.00 92.31 246 ASP A C 1
ATOM 1950 O O . ASP A 1 246 ? -15.389 -1.523 32.454 1.00 92.31 246 ASP A O 1
ATOM 1954 N N . LYS A 1 247 ? -15.191 0.695 32.178 1.00 93.50 247 LYS A N 1
ATOM 1955 C CA . LYS A 1 247 ? -13.850 0.706 31.564 1.00 93.50 247 LYS A CA 1
ATOM 1956 C C . LYS A 1 247 ? -13.720 -0.218 30.350 1.00 93.50 247 LYS A C 1
ATOM 1958 O O . LYS A 1 247 ? -12.713 -0.907 30.173 1.00 93.50 247 LYS A O 1
ATOM 1963 N N . ARG A 1 248 ? -14.730 -0.223 29.478 1.00 93.38 248 ARG A N 1
ATOM 1964 C CA . ARG A 1 248 ? -14.796 -1.126 28.316 1.00 93.38 248 ARG A CA 1
ATOM 1965 C C . ARG A 1 248 ? -15.218 -0.422 27.035 1.00 93.38 248 ARG A C 1
ATOM 1967 O O . ARG A 1 248 ? -15.862 0.624 27.048 1.00 93.38 248 ARG A O 1
ATOM 1974 N N . ILE A 1 249 ? -14.887 -1.044 25.909 1.00 93.75 249 ILE A N 1
ATOM 1975 C CA . ILE A 1 249 ? -15.395 -0.651 24.593 1.00 93.75 249 ILE A CA 1
ATOM 1976 C C . ILE A 1 249 ? -16.763 -1.318 24.415 1.00 93.75 249 ILE A C 1
ATOM 1978 O O . ILE A 1 249 ? -16.881 -2.536 24.520 1.00 93.75 249 ILE A O 1
ATOM 1982 N N . VAL A 1 250 ? -17.798 -0.513 24.188 1.00 91.44 250 VAL A N 1
ATOM 1983 C CA . VAL A 1 250 ? -19.191 -0.948 24.001 1.00 91.44 250 VAL A CA 1
ATOM 1984 C C . VAL A 1 250 ? -19.486 -1.196 22.527 1.00 91.44 250 VAL A C 1
ATOM 1986 O O . VAL A 1 250 ? -20.167 -2.160 22.193 1.00 91.44 250 VAL A O 1
ATOM 1989 N N . ALA A 1 251 ? -18.974 -0.339 21.642 1.00 86.75 251 ALA A N 1
ATOM 1990 C CA . ALA A 1 251 ? -19.126 -0.479 20.201 1.00 86.75 251 ALA A CA 1
ATOM 1991 C C . ALA A 1 251 ? -17.834 -0.062 19.476 1.00 86.75 251 ALA A C 1
ATOM 1993 O O . ALA A 1 251 ? -17.222 0.920 19.897 1.00 86.75 251 ALA A O 1
ATOM 1994 N N . PRO A 1 252 ? -17.427 -0.758 18.401 1.00 84.06 252 PRO A N 1
ATOM 1995 C CA . PRO A 1 252 ? -17.958 -2.051 17.970 1.00 84.06 252 PRO A CA 1
ATOM 1996 C C . PRO A 1 252 ? -17.703 -3.141 19.028 1.00 84.06 252 PRO A C 1
ATOM 1998 O O . PRO A 1 252 ? -16.578 -3.300 19.505 1.00 84.06 252 PRO A O 1
ATOM 2001 N N . ALA A 1 253 ? -18.767 -3.865 19.405 1.00 68.75 253 ALA A N 1
ATOM 2002 C CA . ALA A 1 253 ? -18.708 -4.945 20.396 1.00 68.75 253 ALA A CA 1
ATOM 2003 C C . ALA A 1 253 ? -17.980 -6.177 19.843 1.00 68.75 253 ALA A C 1
ATOM 2005 O O . ALA A 1 253 ? -17.388 -6.948 20.595 1.00 68.75 253 ALA A O 1
ATOM 2006 N N . ASP A 1 254 ? -18.017 -6.344 18.519 1.00 80.00 254 ASP A N 1
ATOM 2007 C CA . ASP A 1 254 ? -17.347 -7.434 17.835 1.00 80.00 254 ASP A CA 1
ATOM 2008 C C . ASP A 1 254 ? -15.826 -7.230 17.864 1.00 80.00 254 ASP A C 1
ATOM 2010 O O . ASP A 1 254 ? -15.278 -6.283 17.287 1.00 80.00 254 ASP A O 1
ATOM 2014 N N . ALA A 1 255 ? -15.134 -8.146 18.540 1.00 79.62 255 ALA A N 1
ATOM 2015 C CA . ALA A 1 255 ? -13.681 -8.185 18.586 1.00 79.62 255 ALA A CA 1
ATOM 2016 C C . ALA A 1 255 ? -13.053 -8.488 17.213 1.00 79.62 255 ALA A C 1
ATOM 2018 O O . ALA A 1 255 ? -11.855 -8.261 17.045 1.00 79.62 255 ALA A O 1
ATOM 2019 N N . ALA A 1 256 ? -13.828 -8.975 16.236 1.00 84.38 256 ALA A N 1
ATOM 2020 C CA . ALA A 1 256 ? -13.384 -9.165 14.861 1.00 84.38 256 ALA A CA 1
ATOM 2021 C C . ALA A 1 256 ? -13.178 -7.836 14.112 1.00 84.38 256 ALA A C 1
ATOM 2023 O O . ALA A 1 256 ? -12.381 -7.790 13.174 1.00 84.38 256 ALA A O 1
ATOM 2024 N N . ILE A 1 257 ? -13.818 -6.742 14.547 1.00 89.81 257 ILE A N 1
ATOM 2025 C CA . ILE A 1 257 ? -13.573 -5.416 13.971 1.00 89.81 257 ILE A CA 1
ATOM 2026 C C . ILE A 1 257 ? -12.238 -4.889 14.499 1.00 89.81 257 ILE A C 1
ATOM 2028 O O . ILE A 1 257 ? -12.098 -4.507 15.664 1.00 89.81 257 ILE A O 1
ATOM 2032 N N . ASP A 1 258 ? -11.244 -4.871 13.619 1.00 94.56 258 ASP A N 1
ATOM 2033 C CA . ASP A 1 258 ? -9.936 -4.290 13.904 1.00 94.56 258 ASP A CA 1
ATOM 2034 C C . ASP A 1 258 ? -10.029 -2.760 13.931 1.00 94.56 258 ASP A C 1
ATOM 2036 O O . ASP A 1 258 ? -10.373 -2.143 12.916 1.00 94.56 258 ASP A O 1
ATOM 2040 N N . LEU A 1 259 ? -9.748 -2.149 15.088 1.00 94.88 259 LEU A N 1
ATOM 2041 C CA . LEU A 1 259 ? -9.890 -0.701 15.231 1.00 94.88 259 LEU A CA 1
ATOM 2042 C C . LEU A 1 259 ? -8.809 0.062 14.472 1.00 94.88 259 LEU A C 1
ATOM 2044 O O . LEU A 1 259 ? -9.038 1.226 14.145 1.00 94.88 259 LEU A O 1
ATOM 2048 N N . ASP A 1 260 ? -7.682 -0.571 14.125 1.00 95.19 260 ASP A N 1
ATOM 2049 C CA . ASP A 1 260 ? -6.671 0.122 13.342 1.00 95.19 260 ASP A CA 1
ATOM 2050 C C . ASP A 1 260 ? -7.171 0.426 11.930 1.00 95.19 260 ASP A C 1
ATOM 2052 O O . ASP A 1 260 ? -7.048 1.543 11.423 1.00 95.19 260 ASP A O 1
ATOM 2056 N N . ILE A 1 261 ? -7.769 -0.586 11.299 1.00 93.62 261 ILE A N 1
ATOM 2057 C CA . ILE A 1 261 ? -8.339 -0.463 9.958 1.00 93.62 261 ILE A CA 1
ATOM 2058 C C . ILE A 1 261 ? -9.523 0.503 9.991 1.00 93.62 261 ILE A C 1
ATOM 2060 O O . ILE A 1 261 ? -9.558 1.443 9.197 1.00 93.62 261 ILE A O 1
ATOM 2064 N N . HIS A 1 262 ? -10.450 0.322 10.936 1.00 91.50 262 HIS A N 1
ATOM 2065 C CA . HIS A 1 262 ? -11.633 1.174 11.077 1.00 91.50 262 HIS A CA 1
ATOM 2066 C C . HIS A 1 262 ? -11.262 2.654 11.240 1.00 91.50 262 HIS A C 1
ATOM 2068 O O . HIS A 1 262 ? -11.742 3.514 10.496 1.00 91.50 262 HIS A O 1
ATOM 2074 N N . CYS A 1 263 ? -10.340 2.954 12.159 1.00 90.88 263 CYS A N 1
ATOM 2075 C CA . CYS A 1 263 ? -9.907 4.322 12.400 1.00 90.88 263 CYS A CA 1
ATOM 2076 C C . CYS A 1 263 ? -9.111 4.907 11.233 1.00 90.88 263 CYS A C 1
ATOM 2078 O O . CYS A 1 263 ? -9.345 6.057 10.846 1.00 90.88 263 CYS A O 1
ATOM 2080 N N . GLY A 1 264 ? -8.205 4.122 10.648 1.00 89.62 264 GLY A N 1
ATOM 2081 C CA . GLY A 1 264 ? -7.385 4.556 9.523 1.00 89.62 264 GLY A CA 1
ATOM 2082 C C . GLY A 1 264 ? -8.197 4.853 8.258 1.00 89.62 264 GLY A C 1
ATOM 2083 O O . GLY A 1 264 ? -7.914 5.837 7.575 1.00 89.62 264 GLY A O 1
ATOM 2084 N N . LEU A 1 265 ? -9.250 4.079 7.966 1.00 86.50 265 LEU A N 1
ATOM 2085 C CA . LEU A 1 265 ? -10.127 4.326 6.812 1.00 86.50 265 LEU A CA 1
ATOM 2086 C C . LEU A 1 265 ? -10.860 5.669 6.921 1.00 86.50 265 LEU A C 1
ATOM 2088 O O . LEU A 1 265 ? -10.927 6.416 5.945 1.00 86.50 265 LEU A O 1
ATOM 2092 N N . ILE A 1 266 ? -11.353 6.019 8.112 1.00 83.69 266 ILE A N 1
ATOM 2093 C CA . ILE A 1 266 ? -12.040 7.298 8.349 1.00 83.69 266 ILE A CA 1
ATOM 2094 C C . ILE A 1 266 ? -11.078 8.482 8.238 1.00 83.69 266 ILE A C 1
ATOM 2096 O O . ILE A 1 266 ? -11.427 9.491 7.630 1.00 83.69 266 ILE A O 1
ATOM 2100 N N . LEU A 1 267 ? -9.847 8.353 8.742 1.00 80.19 267 LEU A N 1
ATOM 2101 C CA . LEU A 1 267 ? -8.821 9.395 8.595 1.00 80.19 267 LEU A CA 1
ATOM 2102 C C . LEU A 1 267 ? -8.468 9.683 7.128 1.00 80.19 267 LEU A C 1
ATOM 2104 O O . LEU A 1 267 ? -8.025 10.785 6.802 1.00 80.19 267 LEU A O 1
ATOM 2108 N N . ARG A 1 268 ? -8.671 8.704 6.242 1.00 73.12 268 ARG A N 1
ATOM 2109 C CA . ARG A 1 268 ? -8.479 8.853 4.795 1.00 73.12 268 ARG A CA 1
ATOM 2110 C C . ARG A 1 268 ? -9.714 9.402 4.077 1.00 73.12 268 ARG A C 1
ATOM 2112 O O . ARG A 1 268 ? -9.578 9.882 2.953 1.00 73.12 268 ARG A O 1
ATOM 2119 N N . ASN A 1 269 ? -10.894 9.361 4.695 1.00 72.62 269 ASN A N 1
ATOM 2120 C CA . ASN A 1 269 ? -12.138 9.766 4.054 1.00 72.62 269 ASN A CA 1
ATOM 2121 C C . ASN A 1 269 ? -12.198 11.291 3.846 1.00 72.62 269 ASN A C 1
ATOM 2123 O O . ASN A 1 269 ? -12.068 12.081 4.783 1.00 72.62 269 ASN A O 1
ATOM 2127 N N . SER A 1 270 ? -12.401 11.722 2.600 1.00 60.12 270 SER A N 1
ATOM 2128 C CA . SER A 1 270 ? -12.436 13.134 2.213 1.00 60.12 270 SER A CA 1
ATOM 2129 C C . SER A 1 270 ? -13.736 13.854 2.566 1.00 60.12 270 SER A C 1
ATOM 2131 O O . SER A 1 270 ? -13.769 15.078 2.463 1.00 60.12 270 SER A O 1
ATOM 2133 N N . THR A 1 271 ? -14.789 13.136 2.966 1.00 67.12 271 THR A N 1
ATOM 2134 C CA . THR A 1 271 ? -16.103 13.727 3.278 1.00 67.12 271 THR A CA 1
ATOM 2135 C C . THR A 1 271 ? -16.175 14.365 4.667 1.00 67.12 271 THR A C 1
ATOM 2137 O O . THR A 1 271 ? -17.102 15.121 4.948 1.00 67.12 271 THR A O 1
ATOM 2140 N N . VAL A 1 272 ? -15.195 14.106 5.536 1.00 70.81 272 VAL A N 1
ATOM 2141 C CA . VAL A 1 272 ? -15.130 14.689 6.882 1.00 70.81 272 VAL A CA 1
ATOM 2142 C C . VAL A 1 272 ? -14.417 16.042 6.832 1.00 70.81 272 VAL A C 1
ATOM 2144 O O . VAL A 1 272 ? -13.410 16.199 6.138 1.00 70.81 272 VAL A O 1
ATOM 2147 N N . ASN A 1 273 ? -14.894 17.026 7.607 1.00 79.75 273 ASN A N 1
ATOM 2148 C CA . ASN A 1 273 ? -14.185 18.294 7.789 1.00 79.75 273 ASN A CA 1
ATOM 2149 C C . ASN A 1 273 ? -12.777 18.033 8.356 1.00 79.75 273 ASN A C 1
ATOM 2151 O O . ASN A 1 273 ? -12.593 17.802 9.554 1.00 79.75 273 ASN A O 1
ATOM 2155 N N . LYS A 1 274 ? -11.769 18.094 7.476 1.00 79.19 274 LYS A N 1
ATOM 2156 C CA . LYS A 1 274 ? -10.384 17.720 7.790 1.00 79.19 274 LYS A CA 1
ATOM 2157 C C . LYS A 1 274 ? -9.770 18.568 8.899 1.00 79.19 274 LYS A C 1
ATOM 2159 O O . LYS A 1 274 ? -8.902 18.071 9.613 1.00 79.19 274 LYS A O 1
ATOM 2164 N N . LYS A 1 275 ? -10.180 19.832 9.050 1.00 84.12 275 LYS A N 1
ATOM 2165 C CA . LYS A 1 275 ? -9.595 20.734 10.052 1.00 84.12 275 LYS A CA 1
ATOM 2166 C C . LYS A 1 275 ? -9.990 20.309 11.465 1.00 84.12 275 LYS A C 1
ATOM 2168 O O . LYS A 1 275 ? -9.112 20.166 12.315 1.00 84.12 275 LYS A O 1
ATOM 2173 N N . ASP A 1 276 ? -11.279 20.060 11.676 1.00 85.62 276 ASP A N 1
ATOM 2174 C CA . ASP A 1 276 ? -11.812 19.655 12.980 1.00 85.62 276 ASP A CA 1
ATOM 2175 C C . ASP A 1 276 ? -11.352 18.240 13.331 1.00 85.62 276 ASP A C 1
ATOM 2177 O O . ASP A 1 276 ? -10.817 18.024 14.416 1.00 85.62 276 ASP A O 1
ATOM 2181 N N . LEU A 1 277 ? -11.409 17.313 12.366 1.00 86.31 277 LEU A N 1
ATOM 2182 C CA . LEU A 1 277 ? -10.898 15.952 12.541 1.00 86.31 277 LEU A CA 1
ATOM 2183 C C . LEU A 1 277 ? -9.414 15.941 12.927 1.00 86.31 277 LEU A C 1
ATOM 2185 O O . LEU A 1 277 ? -9.026 15.211 13.830 1.00 86.31 277 LEU A O 1
ATOM 2189 N N . THR A 1 278 ? -8.574 16.757 12.282 1.00 87.25 278 THR A N 1
ATOM 2190 C CA . THR A 1 278 ? -7.135 16.804 12.602 1.00 87.25 278 THR A CA 1
ATOM 2191 C C . THR A 1 278 ? -6.896 17.278 14.034 1.00 87.25 278 THR A C 1
ATOM 2193 O O . THR A 1 278 ? -6.035 16.732 14.725 1.00 87.25 278 THR A O 1
ATOM 2196 N N . LYS A 1 279 ? -7.641 18.294 14.485 1.00 90.31 279 LYS A N 1
ATOM 2197 C CA . LYS A 1 279 ? -7.530 18.824 15.848 1.00 90.31 279 LYS A CA 1
ATOM 2198 C C . LYS A 1 279 ? -7.987 17.786 16.874 1.00 90.31 279 LYS A C 1
ATOM 2200 O O . LYS A 1 279 ? -7.238 17.488 17.801 1.00 90.31 279 LYS A O 1
ATOM 2205 N N . ASP A 1 280 ? -9.173 17.223 16.677 1.00 92.38 280 ASP A N 1
ATOM 2206 C CA . ASP A 1 280 ? -9.772 16.263 17.604 1.00 92.38 280 ASP A CA 1
ATOM 2207 C C . ASP A 1 280 ? -8.968 14.955 17.643 1.00 92.38 280 ASP A C 1
ATOM 2209 O O . ASP A 1 280 ? -8.743 14.388 18.709 1.00 92.38 280 ASP A O 1
ATOM 2213 N N . PHE A 1 281 ? -8.436 14.510 16.501 1.00 91.50 281 PHE A N 1
ATOM 2214 C CA . PHE A 1 281 ? -7.549 13.352 16.444 1.00 91.50 281 PHE A CA 1
ATOM 2215 C C . PHE A 1 281 ? -6.221 13.594 17.167 1.00 91.50 281 PHE A C 1
ATOM 2217 O O . PHE A 1 281 ? -5.722 12.691 17.833 1.00 91.50 281 PHE A O 1
ATOM 2224 N N . ALA A 1 282 ? -5.644 14.798 17.073 1.00 91.19 282 ALA A N 1
ATOM 2225 C CA . ALA A 1 282 ? -4.426 15.136 17.809 1.00 91.19 282 ALA A CA 1
ATOM 2226 C C . ALA A 1 282 ? -4.649 15.094 19.330 1.00 91.19 282 ALA A C 1
ATOM 2228 O O . ALA A 1 282 ? -3.776 14.638 20.071 1.00 91.19 282 ALA A O 1
ATOM 2229 N N . GLU A 1 283 ? -5.822 15.532 19.787 1.00 93.62 283 GLU A N 1
ATOM 2230 C CA . GLU A 1 283 ? -6.223 15.458 21.190 1.00 93.62 283 GLU A CA 1
ATOM 2231 C C . GLU A 1 283 ? -6.456 14.015 21.644 1.00 93.62 283 GLU A C 1
ATOM 2233 O O . GLU A 1 283 ? -5.839 13.583 22.617 1.00 93.62 283 GLU A O 1
ATOM 2238 N N . LEU A 1 284 ? -7.244 13.242 20.890 1.00 94.50 284 LEU A N 1
ATOM 2239 C CA . LEU A 1 284 ? -7.447 11.814 21.131 1.00 94.50 284 LEU A CA 1
ATOM 2240 C C . LEU A 1 284 ? -6.108 11.092 21.253 1.00 94.50 284 LEU A C 1
ATOM 2242 O O . LEU A 1 284 ? -5.841 10.450 22.265 1.00 94.50 284 LEU A O 1
ATOM 2246 N N . ARG A 1 285 ? -5.237 11.255 20.254 1.00 94.19 285 ARG A N 1
ATOM 2247 C CA . ARG A 1 285 ? -3.900 10.664 20.223 1.00 94.19 285 ARG A CA 1
ATOM 2248 C C . ARG A 1 285 ? -3.100 10.975 21.484 1.00 94.19 285 ARG A C 1
ATOM 2250 O O . ARG A 1 285 ? -2.457 10.073 22.017 1.00 94.19 285 ARG A O 1
ATOM 2257 N N . LYS A 1 286 ? -3.119 12.229 21.942 1.00 95.00 286 LYS A N 1
ATOM 2258 C CA . LYS A 1 286 ? -2.421 12.641 23.163 1.00 95.00 286 LYS A CA 1
ATOM 2259 C C . LYS A 1 286 ? -2.962 11.886 24.378 1.00 95.00 286 LYS A C 1
ATOM 2261 O O . LYS A 1 286 ? -2.168 11.405 25.177 1.00 95.00 286 LYS A O 1
ATOM 2266 N N . VAL A 1 287 ? -4.284 11.773 24.498 1.00 94.69 287 VAL A N 1
ATOM 2267 C CA . VAL A 1 287 ? -4.935 11.178 25.672 1.00 94.69 287 VAL A CA 1
ATOM 2268 C C . VAL A 1 287 ? -4.789 9.655 25.709 1.00 94.69 287 VAL A C 1
ATOM 2270 O O . VAL A 1 287 ? -4.430 9.107 26.748 1.00 94.69 287 VAL A O 1
ATOM 2273 N N . ILE A 1 288 ? -4.991 8.964 24.584 1.00 95.31 288 ILE A N 1
ATOM 2274 C CA . ILE A 1 288 ? -4.854 7.496 24.533 1.00 95.31 288 ILE A CA 1
ATOM 2275 C C . ILE A 1 288 ? -3.407 7.028 24.314 1.00 95.31 288 ILE A C 1
ATOM 2277 O O . ILE A 1 288 ? -3.140 5.829 24.280 1.00 95.31 288 ILE A O 1
ATOM 2281 N N . GLY A 1 289 ? -2.460 7.960 24.172 1.00 95.19 289 GLY A N 1
ATOM 2282 C CA . GLY A 1 289 ? -1.032 7.663 24.078 1.00 95.19 289 GLY A CA 1
ATOM 2283 C C . GLY A 1 289 ? -0.607 7.008 22.762 1.00 95.19 289 GLY A C 1
ATOM 2284 O O . GLY A 1 289 ? 0.253 6.129 22.777 1.00 95.19 289 GLY A O 1
ATOM 2285 N N . LEU A 1 290 ? -1.191 7.414 21.629 1.00 95.06 290 LEU A N 1
ATOM 2286 C CA . LEU A 1 290 ? -0.748 6.946 20.310 1.00 95.06 290 LEU A CA 1
ATOM 2287 C C . LEU A 1 290 ? 0.594 7.596 19.933 1.00 95.06 290 LEU A C 1
ATOM 2289 O O . LEU A 1 290 ? 0.733 8.823 19.912 1.00 95.06 290 LEU A O 1
ATOM 2293 N N . SER A 1 291 ? 1.588 6.773 19.611 1.00 94.69 291 SER A N 1
ATOM 2294 C CA . SER A 1 291 ? 2.888 7.218 19.089 1.00 94.69 291 SER A CA 1
ATOM 2295 C C . SER A 1 291 ? 2.842 7.484 17.575 1.00 94.69 291 SER A C 1
ATOM 2297 O O . SER A 1 291 ? 1.852 7.172 16.918 1.00 94.69 291 SER A O 1
ATOM 2299 N N . ASP A 1 292 ? 3.903 8.061 16.994 1.00 89.75 292 ASP A N 1
ATOM 2300 C CA . ASP A 1 292 ? 4.000 8.190 15.527 1.00 89.75 292 ASP A CA 1
ATOM 2301 C C . ASP A 1 292 ? 4.050 6.818 14.841 1.00 89.75 292 ASP A C 1
ATOM 2303 O O . ASP A 1 292 ? 3.451 6.643 13.782 1.00 89.75 292 ASP A O 1
ATOM 2307 N N . GLU A 1 293 ? 4.692 5.842 15.483 1.00 92.00 293 GLU A N 1
ATOM 2308 C CA . GLU A 1 293 ? 4.766 4.460 15.009 1.00 92.00 293 GLU A CA 1
ATOM 2309 C C . GLU A 1 293 ? 3.385 3.791 15.026 1.00 92.00 293 GLU A C 1
ATOM 2311 O O . GLU A 1 293 ? 2.998 3.122 14.069 1.00 92.00 293 GLU A O 1
ATOM 2316 N N . ASP A 1 294 ? 2.584 4.046 16.066 1.00 93.75 294 ASP A N 1
ATOM 2317 C CA . ASP A 1 294 ? 1.215 3.526 16.157 1.00 93.75 294 ASP A CA 1
ATOM 2318 C C . ASP A 1 294 ? 0.350 4.088 15.012 1.00 93.75 294 ASP A C 1
ATOM 2320 O O . ASP A 1 294 ? -0.416 3.356 14.381 1.00 93.75 294 ASP A O 1
ATOM 2324 N N . ILE A 1 295 ? 0.500 5.383 14.696 1.00 90.56 295 ILE A N 1
ATOM 2325 C CA . ILE A 1 295 ? -0.186 6.004 13.552 1.00 90.56 295 ILE A CA 1
ATOM 2326 C C . ILE A 1 295 ? 0.286 5.398 12.234 1.00 90.56 295 ILE A C 1
ATOM 2328 O O . ILE A 1 295 ? -0.523 5.176 11.333 1.00 90.56 295 ILE A O 1
ATOM 2332 N N . PHE A 1 296 ? 1.579 5.119 12.104 1.00 87.81 296 PHE A N 1
ATOM 2333 C CA . PHE A 1 296 ? 2.109 4.478 10.912 1.00 87.81 296 PHE A CA 1
ATOM 2334 C C . PHE A 1 296 ? 1.486 3.087 10.695 1.00 87.81 296 PHE A C 1
ATOM 2336 O O . PHE A 1 296 ? 1.005 2.802 9.597 1.00 87.81 296 PHE A O 1
ATOM 2343 N N . VAL A 1 297 ? 1.382 2.262 11.744 1.00 91.00 297 VAL A N 1
ATOM 2344 C CA . VAL A 1 297 ? 0.699 0.956 11.685 1.00 91.00 297 VAL A CA 1
ATOM 2345 C C . VAL A 1 297 ? -0.768 1.106 11.266 1.00 91.00 297 VAL A C 1
ATOM 2347 O O . VAL A 1 297 ? -1.222 0.388 10.371 1.00 91.00 297 VAL A O 1
ATOM 2350 N N . LEU A 1 298 ? -1.483 2.076 11.845 1.00 91.00 298 LEU A N 1
ATOM 2351 C CA . LEU A 1 298 ? -2.875 2.403 11.515 1.00 91.00 298 LEU A CA 1
ATOM 2352 C C . LEU A 1 298 ? -3.066 2.687 10.017 1.00 91.00 298 LEU A C 1
ATOM 2354 O O . LEU A 1 298 ? -3.940 2.127 9.344 1.00 91.00 298 LEU A O 1
ATOM 2358 N N . VAL A 1 299 ? -2.216 3.566 9.483 1.00 88.25 299 VAL A N 1
ATOM 2359 C CA . VAL A 1 299 ? -2.244 3.972 8.077 1.00 88.25 299 VAL A CA 1
ATOM 2360 C C . VAL A 1 299 ? -1.900 2.788 7.180 1.00 88.25 299 VAL A C 1
ATOM 2362 O O . VAL A 1 299 ? -2.596 2.562 6.195 1.00 88.25 299 VAL A O 1
ATOM 2365 N N . MET A 1 300 ? -0.895 1.983 7.529 1.00 90.31 300 MET A N 1
ATOM 2366 C CA . MET A 1 300 ? -0.506 0.816 6.734 1.00 90.31 300 MET A CA 1
ATOM 2367 C C . MET A 1 300 ? -1.609 -0.245 6.668 1.00 90.31 300 MET A C 1
ATOM 2369 O O . MET A 1 300 ? -1.928 -0.716 5.576 1.00 90.31 300 MET A O 1
ATOM 2373 N N . LYS A 1 301 ? -2.241 -0.589 7.798 1.00 94.06 301 LYS A N 1
ATOM 2374 C CA . LYS A 1 301 ? -3.334 -1.577 7.838 1.00 94.06 301 LYS A CA 1
ATOM 2375 C C . LYS A 1 301 ? -4.559 -1.109 7.059 1.00 94.06 301 LYS A C 1
ATOM 2377 O O . LYS A 1 301 ? -5.070 -1.844 6.218 1.00 94.06 301 LYS A O 1
ATOM 2382 N N . SER A 1 302 ? -5.007 0.125 7.292 1.00 91.12 302 SER A N 1
ATOM 2383 C CA . SER A 1 302 ? -6.155 0.693 6.566 1.00 91.12 302 SER A CA 1
ATOM 2384 C C . SER A 1 302 ? -5.890 0.843 5.066 1.00 91.12 302 SER A C 1
ATOM 2386 O O . SER A 1 302 ? -6.788 0.655 4.246 1.00 91.12 302 SER A O 1
ATOM 2388 N N . THR A 1 303 ? -4.648 1.134 4.688 1.00 89.00 303 THR A N 1
ATOM 2389 C CA . THR A 1 303 ? -4.225 1.185 3.291 1.00 89.00 303 THR A CA 1
ATOM 2390 C C . THR A 1 303 ? -4.244 -0.191 2.641 1.00 89.00 303 THR A C 1
ATOM 2392 O O . THR A 1 303 ? -4.825 -0.332 1.567 1.00 89.00 303 THR A O 1
ATOM 2395 N N . ALA A 1 304 ? -3.671 -1.206 3.293 1.00 93.81 304 ALA A N 1
ATOM 2396 C CA . ALA A 1 304 ? -3.721 -2.583 2.816 1.00 93.81 304 ALA A CA 1
ATOM 2397 C C . ALA A 1 304 ? -5.177 -3.036 2.622 1.00 93.81 304 ALA A C 1
ATOM 2399 O O . ALA A 1 304 ? -5.529 -3.478 1.531 1.00 93.81 304 ALA A O 1
ATOM 2400 N N . ALA A 1 305 ? -6.043 -2.810 3.617 1.00 94.00 305 ALA A N 1
ATOM 2401 C CA . ALA A 1 305 ? -7.458 -3.185 3.561 1.00 94.00 305 ALA A CA 1
ATOM 2402 C C . ALA A 1 305 ? -8.193 -2.514 2.392 1.00 94.00 305 ALA A C 1
ATOM 2404 O O . ALA A 1 305 ? -8.865 -3.181 1.608 1.00 94.00 305 ALA A O 1
ATOM 2405 N N . TRP A 1 306 ? -8.032 -1.198 2.239 1.00 91.31 306 TRP A N 1
ATOM 2406 C CA . TRP A 1 306 ? -8.667 -0.469 1.145 1.00 91.31 306 TRP A CA 1
ATOM 2407 C C . TRP A 1 306 ? -8.108 -0.861 -0.227 1.00 91.31 306 TRP A C 1
ATOM 2409 O O . TRP A 1 306 ? -8.868 -0.987 -1.182 1.00 91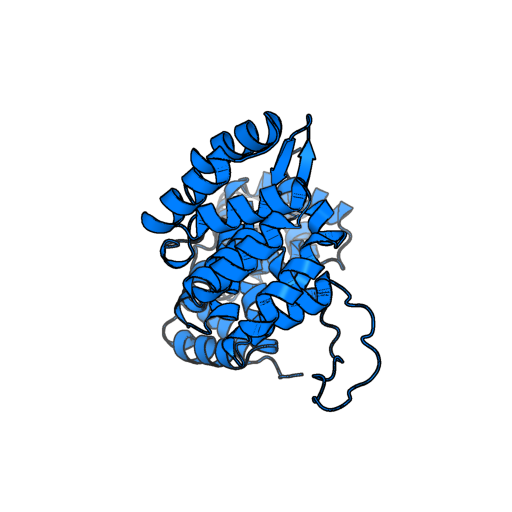.31 306 TRP A O 1
ATOM 2419 N N . SER A 1 307 ? -6.795 -1.076 -0.342 1.00 91.19 307 SER A N 1
ATOM 2420 C CA . SER A 1 307 ? -6.183 -1.500 -1.605 1.00 91.19 307 SER A CA 1
ATOM 2421 C C . SER A 1 307 ? -6.622 -2.907 -2.015 1.00 91.19 307 SER A C 1
ATOM 2423 O O . SER A 1 307 ? -6.899 -3.114 -3.191 1.00 91.19 307 SER A O 1
ATOM 2425 N N . LEU A 1 308 ? -6.780 -3.839 -1.066 1.00 93.94 308 LEU A N 1
ATOM 2426 C CA . LEU A 1 308 ? -7.371 -5.157 -1.317 1.00 93.94 308 LEU A CA 1
ATOM 2427 C C . LEU A 1 308 ? -8.809 -5.026 -1.810 1.00 93.94 308 LEU A C 1
ATOM 2429 O O . LEU A 1 308 ? -9.143 -5.590 -2.844 1.00 93.94 308 LEU A O 1
ATOM 2433 N N . TYR A 1 309 ? -9.630 -4.234 -1.115 1.00 92.12 309 TYR A N 1
ATOM 2434 C CA . TYR A 1 309 ? -11.006 -3.956 -1.526 1.00 92.12 309 TYR A CA 1
ATOM 2435 C C . TYR A 1 309 ? -11.072 -3.391 -2.954 1.00 92.12 309 TYR A C 1
ATOM 2437 O O . TYR A 1 309 ? -11.823 -3.884 -3.790 1.00 92.12 309 TYR A O 1
ATOM 2445 N N . SER A 1 310 ? -10.257 -2.375 -3.250 1.00 88.94 310 SER A N 1
ATOM 2446 C CA . SER A 1 310 ? -10.226 -1.708 -4.556 1.00 88.94 310 SER A CA 1
ATOM 2447 C C . SER A 1 310 ? -9.770 -2.642 -5.682 1.00 88.94 310 SER A C 1
ATOM 2449 O O . SER A 1 310 ? -10.405 -2.695 -6.733 1.00 88.94 310 SER A O 1
ATOM 2451 N N . ASN A 1 311 ? -8.700 -3.412 -5.463 1.00 91.12 311 ASN A N 1
ATOM 2452 C CA . ASN A 1 311 ? -8.170 -4.325 -6.476 1.00 91.12 311 ASN A CA 1
ATOM 2453 C C . ASN A 1 311 ? -9.055 -5.563 -6.662 1.00 91.12 311 ASN A C 1
ATOM 2455 O O . ASN A 1 311 ? -9.213 -6.015 -7.788 1.00 91.12 311 ASN A O 1
ATOM 2459 N N . ALA A 1 312 ? -9.694 -6.082 -5.611 1.00 92.88 312 ALA A N 1
ATOM 2460 C CA . ALA A 1 312 ? -10.648 -7.186 -5.727 1.00 92.88 312 ALA A CA 1
ATOM 2461 C C . ALA A 1 312 ? -11.860 -6.831 -6.604 1.00 92.88 312 ALA A C 1
ATOM 2463 O O . ALA A 1 312 ? -12.404 -7.694 -7.283 1.00 92.88 312 ALA A O 1
ATOM 2464 N N . ARG A 1 313 ? -12.269 -5.558 -6.643 1.00 89.12 313 ARG A N 1
ATOM 2465 C CA . ARG A 1 313 ? -13.321 -5.098 -7.564 1.00 89.12 313 ARG A CA 1
ATOM 2466 C C . ARG A 1 313 ? -12.898 -5.129 -9.028 1.00 89.12 313 ARG A C 1
ATOM 2468 O O . ARG A 1 313 ? -13.732 -5.366 -9.888 1.00 89.12 313 ARG A O 1
ATOM 2475 N N . GLN A 1 314 ? -11.624 -4.859 -9.290 1.00 86.88 314 GLN A N 1
ATOM 2476 C CA . GLN A 1 314 ? -11.075 -4.693 -10.638 1.00 86.88 314 GLN A CA 1
ATOM 2477 C C . GLN A 1 314 ? -10.457 -5.983 -11.191 1.00 86.88 314 GLN A C 1
ATOM 2479 O O . GLN A 1 314 ? -10.298 -6.132 -12.400 1.00 86.88 314 GLN A O 1
ATOM 2484 N N . HIS A 1 315 ? -10.087 -6.917 -10.314 1.00 90.38 315 HIS A N 1
ATOM 2485 C CA . HIS A 1 315 ? -9.320 -8.104 -10.660 1.00 90.38 315 HIS A CA 1
ATOM 2486 C C . HIS A 1 315 ? -9.941 -9.351 -10.038 1.00 90.38 315 HIS A C 1
ATOM 2488 O O . HIS A 1 315 ? -9.800 -9.599 -8.838 1.00 90.38 315 HIS A O 1
ATOM 2494 N N . GLU A 1 316 ? -10.558 -10.184 -10.877 1.00 94.06 316 GLU A N 1
ATOM 2495 C CA . GLU A 1 316 ? -11.116 -11.479 -10.471 1.00 94.06 316 GLU A CA 1
ATOM 2496 C C . GLU A 1 316 ? -10.072 -12.346 -9.757 1.00 94.06 316 GLU A C 1
ATOM 2498 O O . GLU A 1 316 ? -10.335 -12.853 -8.669 1.00 94.06 316 GLU A O 1
ATOM 2503 N N . LYS A 1 317 ? -8.834 -12.373 -10.265 1.00 96.06 317 LYS A N 1
ATOM 2504 C CA . LYS A 1 317 ? -7.724 -13.108 -9.644 1.00 96.06 317 LYS A CA 1
ATOM 2505 C C . LYS A 1 317 ? -7.426 -12.673 -8.201 1.00 96.06 317 LYS A C 1
ATOM 2507 O O . LYS A 1 317 ? -7.068 -13.497 -7.366 1.00 96.06 317 LYS A O 1
ATOM 2512 N N . VAL A 1 318 ? -7.611 -11.394 -7.852 1.00 95.94 318 VAL A N 1
ATOM 2513 C CA . VAL A 1 318 ? -7.460 -10.930 -6.456 1.00 95.94 318 VAL A CA 1
ATOM 2514 C C . VAL A 1 318 ? -8.590 -11.471 -5.579 1.00 95.94 318 VAL A C 1
ATOM 2516 O O . VAL A 1 318 ? -8.343 -11.818 -4.423 1.00 95.94 318 VAL A O 1
ATOM 2519 N N . ARG A 1 319 ? -9.817 -11.585 -6.106 1.00 95.50 319 ARG A N 1
ATOM 2520 C CA . ARG A 1 319 ? -10.943 -12.201 -5.383 1.00 95.50 319 ARG A CA 1
ATOM 2521 C C . ARG A 1 319 ? -10.708 -13.685 -5.157 1.00 95.50 319 ARG A C 1
ATOM 2523 O O . ARG A 1 319 ? -10.940 -14.146 -4.044 1.00 95.50 319 ARG A O 1
ATOM 2530 N N . GLU A 1 320 ? -10.220 -14.401 -6.165 1.00 96.69 320 GLU A N 1
ATOM 2531 C CA . GLU A 1 320 ? -9.850 -15.816 -6.051 1.00 96.69 320 GLU A CA 1
ATOM 2532 C C . GLU A 1 320 ? -8.832 -16.018 -4.923 1.00 96.69 320 GLU A C 1
ATOM 2534 O O . GLU A 1 320 ? -9.103 -16.763 -3.983 1.00 96.69 320 GLU A O 1
ATOM 2539 N N . ILE A 1 321 ? -7.736 -15.249 -4.921 1.00 97.62 321 ILE A N 1
ATOM 2540 C CA . ILE A 1 321 ? -6.714 -15.311 -3.861 1.00 97.62 321 ILE A CA 1
ATOM 2541 C C . ILE A 1 321 ? -7.317 -14.989 -2.481 1.00 97.62 321 ILE A C 1
ATOM 2543 O O . ILE A 1 321 ? -7.037 -15.678 -1.493 1.00 97.62 321 ILE A O 1
ATOM 2547 N N . CYS A 1 322 ? -8.171 -13.964 -2.376 1.00 96.81 322 CYS A N 1
ATOM 2548 C CA . CYS A 1 322 ? -8.873 -13.655 -1.124 1.00 96.81 322 CYS A CA 1
ATOM 2549 C C . CYS A 1 322 ? -9.764 -14.826 -0.665 1.00 96.81 322 CYS A C 1
ATOM 2551 O O . CYS A 1 322 ? -9.795 -15.146 0.523 1.00 96.81 322 CYS A O 1
ATOM 2553 N N . SER A 1 323 ? -10.466 -15.476 -1.595 1.00 96.69 323 SER A N 1
ATOM 2554 C CA . SER A 1 323 ? -11.378 -16.595 -1.334 1.00 96.69 323 SER A CA 1
ATOM 2555 C C . SER A 1 323 ? -10.635 -17.856 -0.902 1.00 96.69 323 SER A C 1
ATOM 2557 O O . SER A 1 323 ? -11.076 -18.554 0.006 1.00 96.69 323 SER A O 1
ATOM 2559 N N . GLU A 1 324 ? -9.487 -18.146 -1.506 1.00 96.56 324 GLU A N 1
ATOM 2560 C CA . GLU A 1 324 ? -8.653 -19.293 -1.136 1.00 96.56 324 GLU A CA 1
ATOM 2561 C C . GLU A 1 324 ? -8.028 -19.124 0.253 1.00 96.56 324 GLU A C 1
ATOM 2563 O O . GLU A 1 324 ? -7.859 -20.088 1.003 1.00 96.56 324 GLU A O 1
ATOM 2568 N N . THR A 1 325 ? -7.692 -17.888 0.624 1.00 95.62 325 THR A N 1
ATOM 2569 C CA . THR A 1 325 ? -6.956 -17.617 1.862 1.00 95.62 325 THR A CA 1
ATOM 2570 C C . THR A 1 325 ? -7.861 -17.420 3.078 1.00 95.62 325 THR A C 1
ATOM 2572 O O . THR A 1 325 ? -7.452 -17.785 4.181 1.00 95.62 325 THR A O 1
ATOM 2575 N N . VAL A 1 326 ? -9.090 -16.908 2.912 1.00 95.88 326 VAL A N 1
ATOM 2576 C CA . VAL A 1 326 ? -9.991 -16.465 4.002 1.00 95.88 326 VAL A CA 1
ATOM 2577 C C . VAL A 1 326 ? -10.212 -17.491 5.122 1.00 95.88 326 VAL A C 1
ATOM 2579 O O . VAL A 1 326 ? -10.247 -17.127 6.303 1.00 95.88 326 VAL A O 1
ATOM 2582 N N . ALA A 1 327 ? -10.322 -18.778 4.783 1.00 93.75 327 ALA A N 1
ATOM 2583 C CA . ALA A 1 327 ? -10.576 -19.842 5.755 1.00 93.75 327 ALA A CA 1
ATOM 2584 C C . ALA A 1 327 ? -9.418 -20.005 6.755 1.00 93.75 327 ALA A C 1
ATOM 2586 O O . ALA A 1 327 ? -9.653 -20.218 7.947 1.00 93.75 327 ALA A O 1
ATOM 2587 N N . ASN A 1 328 ? -8.182 -19.810 6.291 1.00 94.25 328 ASN A N 1
ATOM 2588 C CA . ASN A 1 328 ? -6.958 -20.001 7.069 1.00 94.25 328 ASN A CA 1
ATOM 2589 C C . ASN A 1 328 ? -6.516 -18.740 7.828 1.00 94.25 328 ASN A C 1
ATOM 2591 O O . ASN A 1 328 ? -5.486 -18.751 8.499 1.00 94.25 328 ASN A O 1
ATOM 2595 N N . GLN A 1 329 ? -7.281 -17.650 7.730 1.00 95.88 329 GLN A N 1
ATOM 2596 C CA . GLN A 1 329 ? -6.933 -16.383 8.361 1.00 95.88 329 GLN A CA 1
ATOM 2597 C C . GLN A 1 329 ? -7.484 -16.247 9.790 1.00 95.88 329 GLN A C 1
ATOM 2599 O O . GLN A 1 329 ? -8.556 -16.783 10.100 1.00 95.88 329 GLN A O 1
ATOM 2604 N N . PRO A 1 330 ? -6.803 -15.470 10.660 1.00 93.69 330 PRO A N 1
ATOM 2605 C CA . PRO A 1 330 ? -7.327 -15.096 11.970 1.00 93.69 330 PRO A CA 1
ATOM 2606 C C . PRO A 1 330 ? -8.699 -14.405 11.871 1.00 93.69 330 PRO A C 1
ATOM 2608 O O . PRO A 1 330 ? -8.967 -13.742 10.865 1.00 93.69 330 PRO A O 1
ATOM 2611 N N . PRO A 1 331 ? -9.546 -14.459 12.920 1.00 92.38 331 PRO A N 1
ATOM 2612 C CA . PRO A 1 331 ? -10.915 -13.933 12.876 1.00 92.38 331 PRO A CA 1
ATOM 2613 C C . PRO A 1 331 ? -11.040 -12.494 12.356 1.00 92.38 331 PRO A C 1
ATOM 2615 O O . PRO A 1 331 ? -11.919 -12.215 11.545 1.00 92.38 331 PRO A O 1
ATOM 2618 N N . LYS A 1 332 ? -10.128 -11.597 12.759 1.00 91.69 332 LYS A N 1
ATOM 2619 C CA . LYS A 1 332 ? -10.117 -10.198 12.298 1.00 91.69 332 LYS A CA 1
ATOM 2620 C C . LYS A 1 332 ? -9.868 -10.081 10.799 1.00 91.69 332 LYS A C 1
ATOM 2622 O O . LYS A 1 332 ? -10.590 -9.389 10.097 1.00 91.69 332 LYS A O 1
ATOM 2627 N N . VAL A 1 333 ? -8.863 -10.790 10.293 1.00 95.00 333 VAL A N 1
ATOM 2628 C CA . VAL A 1 333 ? -8.528 -10.778 8.863 1.00 95.00 333 VAL A CA 1
ATOM 2629 C C . VAL A 1 333 ? -9.650 -11.425 8.057 1.00 95.00 333 VAL A C 1
ATOM 2631 O O . VAL A 1 333 ? -10.061 -10.877 7.039 1.00 95.00 333 VAL A O 1
ATOM 2634 N N . ARG A 1 334 ? -10.213 -12.534 8.554 1.00 94.69 334 ARG A N 1
ATOM 2635 C CA . ARG A 1 334 ? -11.373 -13.196 7.951 1.00 94.69 334 ARG A CA 1
ATOM 2636 C C . ARG A 1 334 ? -12.555 -12.241 7.805 1.00 94.69 334 ARG A C 1
ATOM 2638 O O . ARG A 1 334 ? -13.138 -12.190 6.731 1.00 94.69 334 ARG A O 1
ATOM 2645 N N . PHE A 1 335 ? -12.874 -11.465 8.844 1.00 93.12 335 PHE A N 1
ATOM 2646 C CA . PHE A 1 335 ? -13.940 -10.461 8.789 1.00 93.12 335 PHE A CA 1
ATOM 2647 C C . PHE A 1 335 ? -13.753 -9.511 7.599 1.00 93.12 335 PHE A C 1
ATOM 2649 O O . PHE A 1 335 ? -14.673 -9.360 6.797 1.00 93.12 335 PHE A O 1
ATOM 2656 N N . TYR A 1 336 ? -12.557 -8.936 7.432 1.00 92.62 336 TYR A N 1
ATOM 2657 C CA . TYR A 1 336 ? -12.276 -8.019 6.323 1.00 92.62 336 TYR A CA 1
ATOM 2658 C C . TYR A 1 336 ? -12.268 -8.706 4.958 1.00 92.62 336 TYR A C 1
ATOM 2660 O O . TYR A 1 336 ? -12.844 -8.165 4.019 1.00 92.62 336 TYR A O 1
ATOM 2668 N N . LEU A 1 337 ? -11.677 -9.896 4.832 1.00 94.81 337 LEU A N 1
ATOM 2669 C CA . LEU A 1 337 ? -11.695 -10.632 3.566 1.00 94.81 337 LEU A CA 1
ATOM 2670 C C . LEU A 1 337 ? -13.119 -11.006 3.149 1.00 94.81 337 LEU A C 1
ATOM 2672 O O . LEU A 1 337 ? -13.455 -10.880 1.978 1.00 94.81 337 LEU A O 1
ATOM 2676 N N . THR A 1 338 ? -13.995 -11.363 4.090 1.00 94.31 338 THR A N 1
ATOM 2677 C CA . THR A 1 338 ? -15.416 -11.576 3.793 1.00 94.31 338 THR A CA 1
ATOM 2678 C C . THR A 1 338 ? -16.081 -10.301 3.265 1.00 94.31 338 THR A C 1
ATOM 2680 O O . THR A 1 338 ? -16.852 -10.378 2.312 1.00 94.31 338 THR A O 1
ATOM 2683 N N . GLN A 1 339 ? -15.761 -9.119 3.813 1.00 91.31 339 GLN A N 1
ATOM 2684 C CA . GLN A 1 339 ? -16.256 -7.853 3.248 1.00 91.31 339 GLN A CA 1
ATOM 2685 C C . GLN A 1 339 ? -15.749 -7.632 1.817 1.00 91.31 339 GLN A C 1
ATOM 2687 O O . GLN A 1 339 ? -16.513 -7.183 0.970 1.00 91.31 339 GLN A O 1
ATOM 2692 N N . VAL A 1 340 ? -14.487 -7.978 1.540 1.00 91.69 340 VAL A N 1
ATOM 2693 C CA . VAL A 1 340 ? -13.894 -7.891 0.196 1.00 91.69 340 VAL A CA 1
ATOM 2694 C C . VAL A 1 340 ? -14.563 -8.859 -0.791 1.00 91.69 340 VAL A C 1
ATOM 2696 O O . VAL A 1 340 ? -14.768 -8.519 -1.952 1.00 91.69 340 VAL A O 1
ATOM 2699 N N . LEU A 1 341 ? -14.940 -10.058 -0.346 1.00 93.25 341 LEU A N 1
ATOM 2700 C CA . LEU A 1 341 ? -15.571 -11.074 -1.197 1.00 93.25 341 LEU A CA 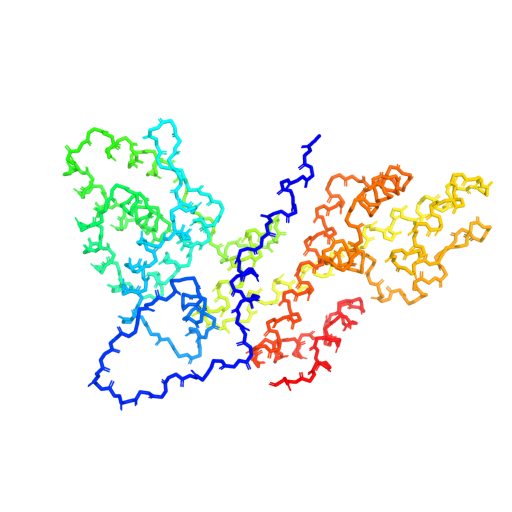1
ATOM 2701 C C . LEU A 1 341 ? -17.050 -10.791 -1.484 1.00 93.25 341 LEU A C 1
ATOM 2703 O O . LEU A 1 341 ? -17.538 -11.152 -2.555 1.00 93.25 341 LEU A O 1
ATOM 2707 N N . ASN A 1 342 ? -17.736 -10.117 -0.560 1.00 91.12 342 ASN A N 1
ATOM 2708 C CA . ASN A 1 342 ? -19.145 -9.738 -0.687 1.00 91.12 342 ASN A CA 1
ATOM 2709 C C . ASN A 1 342 ? -19.380 -8.517 -1.589 1.00 91.12 342 ASN A C 1
ATOM 2711 O O . ASN A 1 342 ? -20.521 -8.075 -1.734 1.00 91.12 342 ASN A O 1
ATOM 2715 N N . ILE A 1 343 ? -18.328 -7.950 -2.184 1.00 83.19 343 ILE A N 1
ATOM 2716 C CA . ILE A 1 343 ? -18.479 -6.843 -3.121 1.00 83.19 343 ILE A CA 1
ATOM 2717 C C . ILE A 1 343 ? -19.158 -7.357 -4.393 1.00 83.19 343 ILE A C 1
ATOM 2719 O O . ILE A 1 343 ? -18.725 -8.347 -4.986 1.00 83.19 343 ILE A O 1
ATOM 2723 N N . GLN A 1 344 ? -20.215 -6.672 -4.823 1.00 69.50 344 GLN A N 1
ATOM 2724 C CA . GLN A 1 344 ? -20.784 -6.886 -6.149 1.00 69.50 344 GLN A CA 1
ATOM 2725 C C . GLN A 1 344 ? -19.803 -6.343 -7.192 1.00 69.50 344 GLN A C 1
ATOM 2727 O O . GLN A 1 344 ? -19.335 -5.211 -7.070 1.00 69.50 344 GLN A O 1
ATOM 2732 N N . SER A 1 345 ? -19.466 -7.166 -8.184 1.00 57.34 345 SER A N 1
ATOM 2733 C CA . SER A 1 345 ? -18.783 -6.704 -9.393 1.00 57.34 345 SER A CA 1
ATOM 2734 C C . SER A 1 345 ? -19.654 -5.629 -10.043 1.00 57.34 345 SER A C 1
ATOM 2736 O O . SER A 1 345 ? -20.837 -5.885 -10.268 1.00 57.34 345 SER A O 1
ATOM 2738 N N . GLU A 1 346 ? -19.099 -4.435 -10.253 1.00 49.03 346 GLU A N 1
ATOM 2739 C CA . GLU A 1 346 ? -19.759 -3.379 -11.035 1.00 49.03 346 GLU A CA 1
ATOM 2740 C C . GLU A 1 346 ? -19.659 -3.655 -12.532 1.00 49.03 346 GLU A C 1
ATOM 2742 O O . GLU A 1 346 ? -18.605 -4.190 -12.955 1.00 49.03 346 GLU A O 1
#

Foldseek 3Di:
DPVVVLLPDDLLVVLLVPPDPDDDDPPDDDDDDDDDDPLRNVLSVCLQQCQVPPDLVCVLVSLLSNCVDVLLCVQFDADPNDTDGDLSLVLVLQLLLVSCLVPVVCLVSLVVSLVVDDLRSVLSSLLSLQQNDDPVSVVVLVVVLVPDDDPNSNVSNVVSNPDHHDDALVNPPADPDSSNLSRLSSCCSNNVDLVSLVRLLVLLQDDLVVQVLLLVLLVVDADDPLVVLLQVLCCVQQVFHADSVVSDTPPPPDPLARVLLSVLLSLSDPVDPNVVNVVSVVSNCVSSVPDPVNNSSSNSNNVSLVVLLSSLLVDVSSLVSLVVCLVVDDSNSVVSSVVSNPDDRD

Secondary structure (DSSP, 8-state):
--HHHHSS--HHHHHHTT--TT-----S---S--PPP-HHHHHHHHHHTTTTS--GGGHHHHHHHHHHSHHHHHHEEEETTEEEE-HHHHHHHHHHHHHHHH-TTHHHHHHHHHHHS-HHHHHHHHHHHHHS--HHHHHHHHHHHHT-SSHHHHHHHHHHHTSPPPPPGGG-SS--SHHHHHHHHHHHHHH--HHHHHHHHHHHTS--HHHHHHHHHHHH--S-HHHHHHHHHHHHHH--EEETTTTEEEES--TTS-HHHHHHHHHH-TTS-HHHHHHHHHHHHHHHT--HHHHHHHHHHHHHHHHHHHHHHH-HHHHHHHHHHGGGS-HHHHHHHHHHHTPPP-

Sequence (346 aa):
MPYKKIITLLLVLLLLTHVDSGAEIPSGTDSGGYSAFSAGKEFSSFITVFYISPRPDKVPEVLQHLMTSDTFKDAVVEKDGEFVLTQKAVLLVYVFARLAELYPQLLRDYERLFNSADLRGRTFLLTVFITCSDQSNRAFLKERTANLRSAEEKKTVDIILNKPPLTTAAIIKEVKSALELDCLWAEFLLTGEKEPVEKVIGVLARPDIFRTRLTTWLSGSSPSEENGKIKDILEKYWNIKVDLADKRIVAPADAAIDLDIHCGLILRNSTVNKKDLTKDFAELRKVIGLSDEDIFVLVMKSTAAWSLYSNARQHEKVREICSETVANQPPKVRFYLTQVLNIQSE